Protein AF-A0A2A4QBK1-F1 (afdb_monomer_lite)

Radius of gyration: 21.52 Å; chains: 1; bounding box: 45×37×65 Å

Secondary structure (DSSP, 8-state):
----SHHHHHHHHHHHTTS-S-------B-TTSSBP-HHHHHHHHHHTT-----HHHHHHHHHHHS--EEEEEEEEEEETTTEEEEEEEEEETTT-PEEEEEEES---SSSPEEEEEEE--HHHHTS--TTTTTTHHHHHHHHHHHHT-EEEEEE--S---SS-PPPPHHHHHHHHHHHHHHHHHTT--EEEEE-SS-S---TTSGGGT-EEEEEE---PPP-

Structure (mmCIF, N/CA/C/O backbone):
data_AF-A0A2A4QBK1-F1
#
_entry.id   AF-A0A2A4QBK1-F1
#
loop_
_atom_site.group_PDB
_atom_site.id
_atom_site.type_symbol
_atom_site.label_atom_id
_atom_site.label_alt_id
_atom_site.label_comp_id
_atom_site.label_asym_id
_atom_site.label_entity_id
_atom_site.label_seq_id
_atom_site.pdbx_PDB_ins_code
_atom_site.Cartn_x
_atom_site.Cartn_y
_atom_site.Cartn_z
_atom_site.occupancy
_atom_site.B_iso_or_equiv
_atom_site.auth_seq_id
_atom_site.auth_comp_id
_atom_site.auth_asym_id
_atom_site.auth_atom_id
_atom_site.pdbx_PDB_model_num
ATOM 1 N N . MET A 1 1 ? 10.375 4.643 -4.808 1.00 50.84 1 MET A N 1
ATOM 2 C CA . MET A 1 1 ? 10.565 5.086 -6.205 1.00 50.84 1 MET A CA 1
ATOM 3 C C . MET A 1 1 ? 10.473 6.602 -6.204 1.00 50.84 1 MET A C 1
ATOM 5 O O . MET A 1 1 ? 9.421 7.120 -5.859 1.00 50.84 1 MET A O 1
ATOM 9 N N . VAL A 1 2 ? 11.598 7.291 -6.401 1.00 54.44 2 VAL A N 1
ATOM 10 C CA . VAL A 1 2 ? 11.734 8.730 -6.083 1.00 54.44 2 VAL A CA 1
ATOM 11 C C . VAL A 1 2 ? 11.544 9.612 -7.331 1.00 54.44 2 VAL A C 1
ATOM 13 O O . VAL A 1 2 ? 11.155 10.768 -7.197 1.00 54.44 2 VAL A O 1
ATOM 16 N N . ARG A 1 3 ? 11.715 9.058 -8.546 1.00 69.75 3 ARG A N 1
ATOM 17 C CA . ARG A 1 3 ? 11.514 9.740 -9.837 1.00 69.75 3 ARG A CA 1
ATOM 18 C C . ARG A 1 3 ? 11.215 8.729 -10.955 1.00 69.75 3 ARG A C 1
ATOM 20 O O . ARG A 1 3 ? 11.668 7.590 -10.881 1.00 69.75 3 ARG A O 1
ATOM 27 N N . ALA A 1 4 ? 10.424 9.135 -11.950 1.00 73.81 4 ALA A N 1
ATOM 28 C CA . ALA A 1 4 ? 10.113 8.342 -13.140 1.00 73.81 4 ALA A CA 1
ATOM 29 C C . ALA A 1 4 ? 10.878 8.907 -14.348 1.00 73.81 4 ALA A C 1
ATOM 31 O O . ALA A 1 4 ? 10.541 9.982 -14.842 1.00 73.81 4 ALA A O 1
ATOM 32 N N . GLY A 1 5 ? 11.916 8.201 -14.794 1.00 86.38 5 GLY A N 1
ATOM 33 C CA . GLY A 1 5 ? 12.780 8.610 -15.900 1.00 86.38 5 GLY A CA 1
ATOM 34 C C . GLY A 1 5 ? 13.569 7.434 -16.480 1.00 86.38 5 GLY A C 1
ATOM 35 O O . GLY A 1 5 ? 13.608 6.348 -15.899 1.00 86.38 5 GLY A O 1
ATOM 36 N N . HIS A 1 6 ? 14.179 7.641 -17.652 1.00 91.12 6 HIS A N 1
ATOM 37 C CA . HIS A 1 6 ? 14.962 6.606 -18.343 1.00 91.12 6 HIS A CA 1
ATOM 38 C C . HIS A 1 6 ? 16.188 6.162 -17.532 1.00 91.12 6 HIS A C 1
ATOM 40 O O . HIS A 1 6 ? 16.541 4.984 -17.544 1.00 91.12 6 HIS A O 1
ATOM 46 N N . THR A 1 7 ? 16.795 7.083 -16.779 1.00 91.12 7 THR A N 1
ATOM 47 C CA . THR A 1 7 ? 17.931 6.796 -15.896 1.00 91.12 7 THR A CA 1
ATOM 48 C C . THR A 1 7 ? 17.545 5.819 -14.785 1.00 91.12 7 THR A C 1
ATOM 50 O O . THR A 1 7 ? 18.222 4.811 -14.593 1.00 91.12 7 THR A O 1
ATOM 53 N N . GLU A 1 8 ? 16.438 6.067 -14.078 1.00 90.31 8 GLU A N 1
ATOM 54 C CA . GLU A 1 8 ? 15.942 5.163 -13.036 1.00 90.31 8 GLU A CA 1
ATOM 55 C C . GLU A 1 8 ? 15.500 3.821 -13.628 1.00 90.31 8 GLU A C 1
ATOM 57 O O . GLU A 1 8 ? 15.817 2.769 -13.072 1.00 90.31 8 GLU A O 1
ATOM 62 N N . ALA A 1 9 ? 14.835 3.847 -14.789 1.00 92.56 9 ALA A N 1
ATOM 63 C CA . ALA A 1 9 ? 14.369 2.642 -15.465 1.00 92.56 9 ALA A CA 1
ATOM 64 C C . ALA A 1 9 ? 15.520 1.691 -15.837 1.00 92.56 9 ALA A C 1
ATOM 66 O O . ALA A 1 9 ? 15.394 0.480 -15.661 1.00 92.56 9 ALA A O 1
ATOM 67 N N . ALA A 1 10 ? 16.658 2.219 -16.299 1.00 94.69 10 ALA A N 1
ATOM 68 C CA . ALA A 1 10 ? 17.824 1.409 -16.651 1.00 94.69 10 ALA A CA 1
ATOM 69 C C . ALA A 1 10 ? 18.396 0.649 -15.443 1.00 94.69 10 ALA A C 1
ATOM 71 O O . ALA A 1 10 ? 18.663 -0.552 -15.518 1.00 94.69 10 ALA A O 1
ATOM 72 N N . VAL A 1 11 ? 18.536 1.341 -14.309 1.00 93.75 11 VAL A N 1
ATOM 73 C CA . VAL A 1 11 ? 19.011 0.753 -13.048 1.00 93.75 11 VAL A CA 1
ATOM 74 C C . VAL A 1 11 ? 18.010 -0.278 -12.519 1.00 93.75 11 VAL A C 1
ATOM 76 O O . VAL A 1 11 ? 18.398 -1.367 -12.088 1.00 93.75 11 VAL A O 1
ATOM 79 N N . ASP A 1 12 ? 16.718 0.041 -12.592 1.00 91.12 12 ASP A N 1
ATOM 80 C CA . ASP A 1 12 ? 15.635 -0.823 -12.133 1.00 91.12 12 ASP A CA 1
ATOM 81 C C . ASP A 1 12 ? 15.556 -2.139 -12.901 1.00 91.12 12 ASP A C 1
ATOM 83 O O . ASP A 1 12 ? 15.419 -3.191 -12.278 1.00 91.12 12 ASP A O 1
ATOM 87 N N . ILE A 1 13 ? 15.649 -2.093 -14.232 1.00 93.56 13 ILE A N 1
ATOM 88 C CA . ILE A 1 13 ? 15.608 -3.292 -15.077 1.00 93.56 13 ILE A CA 1
ATOM 89 C C . ILE A 1 13 ? 16.794 -4.205 -14.758 1.00 93.56 13 ILE A C 1
ATOM 91 O O . ILE A 1 13 ? 16.596 -5.406 -14.580 1.00 93.56 13 ILE A O 1
ATOM 95 N N . SER A 1 14 ? 18.005 -3.651 -14.617 1.00 94.25 14 SER A N 1
ATOM 96 C CA . SER A 1 14 ? 19.188 -4.450 -14.270 1.00 94.25 14 SER A CA 1
ATOM 97 C C . SER A 1 14 ? 19.038 -5.129 -12.904 1.00 94.25 14 SER A C 1
ATOM 99 O O . SER A 1 14 ? 19.272 -6.331 -12.764 1.00 94.25 14 SER A O 1
ATOM 101 N N . ARG A 1 15 ? 18.534 -4.389 -11.905 1.00 91.19 15 ARG A N 1
ATOM 102 C CA . ARG A 1 15 ? 18.216 -4.940 -10.580 1.00 91.19 15 ARG A CA 1
ATOM 103 C C . ARG A 1 15 ? 17.179 -6.064 -10.667 1.00 91.19 15 ARG A C 1
ATOM 105 O O . ARG A 1 15 ? 17.352 -7.095 -10.026 1.00 91.19 15 ARG A O 1
ATOM 112 N N . LEU A 1 16 ? 16.105 -5.881 -11.440 1.00 90.50 16 LEU A N 1
ATOM 113 C CA . LEU A 1 16 ? 15.058 -6.897 -11.621 1.00 90.50 16 LEU A CA 1
ATOM 114 C C . LEU A 1 16 ? 15.573 -8.159 -12.328 1.00 90.50 16 LEU A C 1
ATOM 116 O O . LEU A 1 16 ? 15.053 -9.242 -12.081 1.00 90.50 16 LEU A O 1
ATOM 120 N N . ALA A 1 17 ? 16.606 -8.033 -13.161 1.00 91.94 17 ALA A N 1
ATOM 121 C CA . ALA A 1 17 ? 17.300 -9.162 -13.774 1.00 91.94 17 ALA A CA 1
ATOM 122 C C . ALA A 1 17 ? 18.275 -9.883 -12.817 1.00 91.94 17 ALA A C 1
ATOM 124 O O . ALA A 1 17 ? 18.912 -10.853 -13.221 1.00 91.94 17 ALA A O 1
ATOM 125 N N . GLY A 1 18 ? 18.411 -9.425 -11.565 1.00 90.69 18 GLY A N 1
ATOM 126 C CA . GLY A 1 18 ? 19.357 -9.980 -10.592 1.00 90.69 18 GLY A CA 1
ATOM 127 C C . GLY A 1 18 ? 20.817 -9.600 -10.863 1.00 90.69 18 GLY A C 1
ATOM 128 O O . GLY A 1 18 ? 21.722 -10.274 -10.377 1.00 90.69 18 GLY A O 1
ATOM 129 N N . LEU A 1 19 ? 21.052 -8.548 -11.651 1.00 95.00 19 LEU A N 1
ATOM 130 C CA . LEU A 1 19 ? 22.382 -8.064 -12.018 1.00 95.00 19 LEU A CA 1
ATOM 131 C C . LEU A 1 19 ? 22.782 -6.842 -11.178 1.00 95.00 19 LEU A C 1
ATOM 133 O O . LEU A 1 19 ? 21.996 -6.305 -10.392 1.00 95.00 19 LEU A O 1
ATOM 137 N N . ASN A 1 20 ? 24.020 -6.373 -11.367 1.00 93.81 20 ASN A N 1
ATOM 138 C CA . ASN A 1 20 ? 24.481 -5.121 -10.769 1.00 93.81 20 ASN A CA 1
ATOM 139 C C . ASN A 1 20 ? 23.559 -3.963 -11.191 1.00 93.81 20 ASN A C 1
ATOM 141 O O . ASN A 1 20 ? 23.246 -3.858 -12.379 1.00 93.81 20 ASN A O 1
ATOM 145 N N . PRO A 1 21 ? 23.136 -3.079 -10.268 1.00 94.56 21 PRO A N 1
ATOM 146 C CA . PRO A 1 21 ? 22.174 -2.010 -10.536 1.00 94.56 21 PRO A CA 1
ATOM 147 C C . PRO A 1 21 ? 22.837 -0.876 -11.336 1.00 94.56 21 PRO A C 1
ATOM 149 O O . PRO A 1 21 ? 23.131 0.204 -10.831 1.00 94.56 21 PRO A O 1
ATOM 152 N N . SER A 1 22 ? 23.143 -1.149 -12.598 1.00 95.25 22 SER A N 1
ATOM 153 C CA . SER A 1 22 ? 23.854 -0.278 -13.528 1.00 95.25 22 SER A CA 1
ATOM 154 C C . SER A 1 22 ? 23.352 -0.567 -14.938 1.00 95.25 22 SER A C 1
ATOM 156 O O . SER A 1 22 ? 23.100 -1.720 -15.278 1.00 95.25 22 SER A O 1
ATOM 158 N N . GLY A 1 23 ? 23.202 0.470 -15.757 1.00 94.19 23 GLY A N 1
ATOM 159 C CA . GLY A 1 23 ? 22.715 0.339 -17.127 1.00 94.19 23 GLY A CA 1
ATOM 160 C C . GLY A 1 23 ? 23.321 1.399 -18.036 1.00 94.19 23 GLY A C 1
ATOM 161 O O . GLY A 1 23 ? 23.691 2.478 -17.577 1.00 94.19 23 GLY A O 1
ATOM 162 N N . VAL A 1 24 ? 23.418 1.075 -19.324 1.00 96.19 24 VAL A N 1
ATOM 163 C CA . VAL A 1 24 ? 23.803 2.013 -20.384 1.00 96.19 24 VAL A CA 1
ATOM 164 C C . VAL A 1 24 ? 22.556 2.315 -21.196 1.00 96.19 24 VAL A C 1
ATOM 166 O O . VAL A 1 24 ? 21.849 1.399 -21.612 1.00 96.19 24 VAL A O 1
ATOM 169 N N . ILE A 1 25 ? 22.286 3.598 -21.404 1.00 96.25 25 ILE A N 1
ATOM 170 C CA . ILE A 1 25 ? 21.165 4.066 -22.214 1.00 96.25 25 ILE A CA 1
ATOM 171 C C . ILE A 1 25 ? 21.681 4.966 -23.325 1.00 96.25 25 ILE A C 1
ATOM 173 O O . ILE A 1 25 ? 22.647 5.705 -23.142 1.00 96.25 25 ILE A O 1
ATOM 177 N N . CYS A 1 26 ? 21.022 4.889 -24.473 1.00 95.44 26 CYS A N 1
ATOM 178 C CA . CYS A 1 26 ? 21.223 5.774 -25.606 1.00 95.44 26 CYS A CA 1
ATOM 179 C C . CYS A 1 26 ? 19.853 6.024 -26.236 1.00 95.44 26 CYS A C 1
ATOM 181 O O . CYS A 1 26 ? 19.038 5.102 -26.326 1.00 95.44 26 CYS A O 1
ATOM 183 N N . GLU A 1 27 ? 19.584 7.264 -26.625 1.00 95.25 27 GLU A N 1
ATOM 184 C CA . GLU A 1 27 ? 18.345 7.608 -27.311 1.00 95.25 27 GLU A CA 1
ATOM 185 C C . GLU A 1 27 ? 18.427 7.183 -28.780 1.00 95.25 27 GLU A C 1
ATOM 187 O O . GLU A 1 27 ? 19.473 7.297 -29.417 1.00 95.25 27 GLU A O 1
ATOM 192 N N . ILE A 1 28 ? 17.321 6.668 -29.316 1.00 95.25 28 ILE A N 1
ATOM 193 C CA . ILE A 1 28 ? 17.245 6.216 -30.707 1.00 95.25 28 ILE A CA 1
ATOM 194 C C . ILE A 1 28 ? 16.766 7.385 -31.570 1.00 95.25 28 ILE A C 1
ATOM 196 O O . ILE A 1 28 ? 15.718 7.980 -31.302 1.00 95.25 28 ILE A O 1
ATOM 200 N N . MET A 1 29 ? 17.538 7.700 -32.606 1.00 96.50 29 MET A N 1
ATOM 201 C CA . MET A 1 29 ? 17.198 8.694 -33.622 1.00 96.50 29 MET A CA 1
ATOM 202 C C . MET A 1 29 ? 16.849 7.993 -34.935 1.00 96.50 29 MET A C 1
ATOM 204 O O . MET A 1 29 ? 17.362 6.911 -35.219 1.00 96.50 29 MET A O 1
ATOM 208 N N . ASN A 1 30 ? 15.989 8.625 -35.724 1.00 94.56 30 ASN A N 1
ATOM 209 C CA . ASN A 1 30 ? 15.739 8.260 -37.110 1.00 94.56 30 ASN A CA 1
ATOM 210 C C . ASN A 1 30 ? 16.947 8.644 -37.982 1.00 94.56 30 ASN A C 1
ATOM 212 O O . ASN A 1 30 ? 17.745 9.511 -37.615 1.00 94.56 30 ASN A O 1
ATOM 216 N N . ASP A 1 31 ? 17.054 8.043 -39.168 1.00 92.06 31 ASP A N 1
ATOM 217 C CA . ASP A 1 31 ? 18.155 8.302 -40.112 1.00 92.06 31 ASP A CA 1
ATOM 218 C C . ASP A 1 31 ? 18.199 9.761 -40.605 1.00 92.06 31 ASP A C 1
ATOM 220 O O . ASP A 1 31 ? 19.248 10.258 -41.012 1.00 92.06 31 ASP A O 1
ATOM 224 N N . ASP A 1 32 ? 17.068 10.469 -40.538 1.00 93.19 32 ASP A N 1
ATOM 225 C CA . ASP A 1 32 ? 16.953 11.896 -40.858 1.00 93.19 32 ASP A CA 1
ATOM 226 C C . ASP A 1 32 ? 17.412 12.825 -39.714 1.00 93.19 32 ASP A C 1
ATOM 228 O O . ASP A 1 32 ? 17.338 14.050 -39.834 1.00 93.19 32 ASP A O 1
ATOM 232 N N . GLY A 1 33 ? 17.892 12.255 -38.604 1.00 92.75 33 GLY A N 1
ATOM 233 C CA . GLY A 1 33 ? 18.345 12.975 -37.416 1.00 92.75 33 GLY A CA 1
ATOM 234 C C . GLY A 1 33 ? 17.222 13.422 -36.476 1.00 92.75 33 GLY A C 1
ATOM 235 O O . GLY A 1 33 ? 17.501 14.066 -35.464 1.00 92.75 33 GLY A O 1
ATOM 236 N N . THR A 1 34 ? 15.958 13.100 -36.768 1.00 95.12 34 THR A N 1
ATOM 237 C CA . THR A 1 34 ? 14.839 13.358 -35.850 1.00 95.12 34 THR A CA 1
ATOM 238 C C . THR A 1 34 ? 14.766 12.306 -34.739 1.00 95.12 34 THR A C 1
ATOM 240 O O . THR A 1 34 ? 15.282 11.197 -34.860 1.00 95.12 34 THR A O 1
ATOM 243 N N . MET A 1 35 ? 14.117 12.635 -33.619 1.00 95.19 35 MET A N 1
ATOM 244 C CA . MET A 1 35 ? 13.920 11.679 -32.521 1.00 95.19 35 MET A CA 1
ATOM 245 C C . MET A 1 35 ? 12.853 10.643 -32.879 1.00 95.19 35 MET A C 1
ATOM 247 O O . MET A 1 35 ? 11.711 11.022 -33.163 1.00 95.19 35 MET A O 1
ATOM 251 N N . ALA A 1 36 ? 13.192 9.357 -32.762 1.00 95.12 36 ALA A N 1
ATOM 252 C CA . ALA A 1 36 ? 12.264 8.263 -33.028 1.00 95.12 36 ALA A CA 1
ATOM 253 C C . ALA A 1 36 ? 11.061 8.300 -32.067 1.00 95.12 36 ALA A C 1
ATOM 255 O O . ALA A 1 36 ? 11.197 8.516 -30.855 1.00 95.12 36 ALA A O 1
ATOM 256 N N . ARG A 1 37 ? 9.855 8.089 -32.600 1.00 94.00 37 ARG A N 1
ATOM 257 C CA . ARG A 1 37 ? 8.604 7.997 -31.830 1.00 94.00 37 ARG A CA 1
ATOM 258 C C . ARG A 1 37 ? 8.154 6.546 -31.706 1.00 94.00 37 ARG A C 1
ATOM 260 O O . ARG A 1 37 ? 8.747 5.644 -32.279 1.00 94.00 37 ARG A O 1
ATOM 267 N N . LEU A 1 38 ? 7.096 6.302 -30.930 1.00 92.00 38 LEU A N 1
ATOM 268 C CA . LEU A 1 38 ? 6.632 4.942 -30.634 1.00 92.00 38 LEU A CA 1
ATOM 269 C C . LEU A 1 38 ? 6.432 4.056 -31.886 1.00 92.00 38 LEU A C 1
ATOM 271 O O . LEU A 1 38 ? 6.868 2.910 -31.826 1.00 92.00 38 LEU A O 1
ATOM 275 N N . PRO A 1 39 ? 5.842 4.533 -33.003 1.00 94.31 39 PRO A N 1
ATOM 276 C CA . PRO A 1 39 ? 5.743 3.725 -34.221 1.00 94.31 39 PRO A CA 1
ATOM 277 C C . PRO A 1 39 ? 7.118 3.304 -34.762 1.00 94.31 39 PRO A C 1
ATOM 279 O O . PRO A 1 39 ? 7.350 2.113 -34.961 1.00 94.31 39 PRO A O 1
ATOM 282 N N . ASP A 1 40 ? 8.050 4.254 -34.876 1.00 95.38 40 ASP A N 1
ATOM 283 C CA . ASP A 1 40 ? 9.422 4.019 -35.346 1.00 95.38 40 ASP A CA 1
ATOM 284 C C . ASP A 1 40 ? 10.151 3.016 -34.436 1.00 95.38 40 ASP A C 1
ATOM 286 O O . ASP A 1 40 ? 10.783 2.065 -34.897 1.00 95.38 40 ASP A O 1
ATOM 290 N N . LEU A 1 41 ? 10.002 3.177 -33.116 1.00 95.69 41 LEU A N 1
ATOM 291 C CA . LEU A 1 41 ? 10.600 2.296 -32.111 1.00 95.69 41 LEU A CA 1
ATOM 292 C C . LEU A 1 41 ? 10.048 0.868 -32.183 1.00 95.69 41 LEU A C 1
ATOM 294 O O . LEU A 1 41 ? 10.792 -0.082 -31.943 1.00 95.69 41 LEU A O 1
ATOM 298 N N . VAL A 1 42 ? 8.761 0.694 -32.501 1.00 95.06 42 VAL A N 1
ATOM 299 C CA . VAL A 1 42 ? 8.149 -0.633 -32.665 1.00 95.06 42 VAL A CA 1
ATOM 300 C C . VAL A 1 42 ? 8.744 -1.356 -33.874 1.00 95.06 42 VAL A C 1
ATOM 302 O O . VAL A 1 42 ? 9.050 -2.547 -33.778 1.00 95.06 42 VAL A O 1
ATOM 305 N N . ASP A 1 43 ? 8.948 -0.659 -34.989 1.00 94.62 43 ASP A N 1
ATOM 306 C CA . ASP A 1 43 ? 9.523 -1.258 -36.195 1.00 94.62 43 ASP A CA 1
ATOM 307 C C . ASP A 1 43 ? 11.032 -1.506 -36.057 1.00 94.62 43 ASP A C 1
ATOM 309 O O . ASP A 1 43 ? 11.521 -2.581 -36.430 1.00 94.62 43 ASP A O 1
ATOM 313 N N . PHE A 1 44 ? 11.758 -0.596 -35.402 1.00 95.38 44 PHE A N 1
ATOM 314 C CA . PHE A 1 44 ? 13.153 -0.801 -35.011 1.00 95.38 44 PHE A CA 1
ATOM 315 C C . PHE A 1 44 ? 13.302 -2.029 -34.099 1.00 95.38 44 PHE A C 1
ATOM 317 O O . PHE A 1 44 ? 14.130 -2.910 -34.347 1.00 95.38 44 PHE A O 1
ATOM 324 N N . ALA A 1 45 ? 12.452 -2.144 -33.072 1.00 95.44 45 ALA A N 1
ATOM 325 C CA . ALA A 1 45 ? 12.478 -3.263 -32.136 1.00 95.44 45 ALA A CA 1
ATOM 326 C C . ALA A 1 45 ? 12.227 -4.605 -32.837 1.00 95.44 45 ALA A C 1
ATOM 328 O O . ALA A 1 45 ? 12.938 -5.574 -32.568 1.00 95.44 45 ALA A O 1
ATOM 329 N N . LYS A 1 46 ? 11.282 -4.672 -33.785 1.00 95.75 46 LYS A N 1
ATOM 330 C CA . LYS A 1 46 ? 11.051 -5.883 -34.593 1.00 95.75 46 LYS A CA 1
ATOM 331 C C . LYS A 1 46 ? 12.273 -6.246 -35.433 1.00 95.75 46 LYS A C 1
ATOM 333 O O . LYS A 1 46 ? 12.705 -7.397 -35.404 1.00 95.75 46 LYS A O 1
ATOM 338 N N . THR A 1 47 ? 12.836 -5.270 -36.143 1.00 96.12 47 THR A N 1
ATOM 339 C CA . THR A 1 47 ? 13.988 -5.461 -37.039 1.00 96.12 47 THR A CA 1
ATOM 340 C C . THR A 1 47 ? 15.195 -6.019 -36.287 1.00 96.12 47 THR A C 1
ATOM 342 O O . THR A 1 47 ? 15.815 -6.989 -36.725 1.00 96.12 47 THR A O 1
ATOM 345 N N . HIS A 1 48 ? 15.479 -5.473 -35.103 1.00 96.69 48 HIS A N 1
ATOM 346 C CA . HIS A 1 48 ? 16.622 -5.868 -34.278 1.00 96.69 48 HIS A CA 1
ATOM 347 C C . HIS A 1 48 ? 16.298 -6.931 -33.216 1.00 96.69 48 HIS A C 1
ATOM 349 O O . HIS A 1 48 ? 17.163 -7.278 -32.414 1.00 96.69 48 HIS A O 1
ATOM 355 N N . LYS A 1 49 ? 15.075 -7.481 -33.216 1.00 96.50 49 LYS A N 1
ATOM 356 C CA . LYS A 1 49 ? 14.592 -8.486 -32.248 1.00 96.50 49 LYS A CA 1
ATOM 357 C C . LYS A 1 49 ? 14.725 -8.039 -30.783 1.00 96.50 49 LYS A C 1
ATOM 359 O O . LYS A 1 49 ? 15.048 -8.836 -29.902 1.00 96.50 49 LYS A O 1
ATOM 364 N N . LEU A 1 50 ? 14.464 -6.762 -30.523 1.00 96.44 50 LEU A N 1
ATOM 365 C CA . LEU A 1 50 ? 14.452 -6.167 -29.190 1.00 96.44 50 LEU A CA 1
ATOM 366 C C . LEU A 1 50 ? 13.036 -6.167 -28.608 1.00 96.44 50 LEU A C 1
ATOM 368 O O . LEU A 1 50 ? 12.038 -6.140 -29.328 1.00 96.44 50 LEU A O 1
ATOM 372 N N . LYS A 1 51 ? 12.945 -6.184 -27.277 1.00 95.00 51 LYS A N 1
ATOM 373 C CA . LYS A 1 51 ? 11.678 -5.972 -26.568 1.00 95.00 51 LYS A CA 1
ATOM 374 C C . LYS A 1 51 ? 11.452 -4.479 -26.359 1.00 95.00 51 LYS A C 1
ATOM 376 O O . LYS A 1 51 ? 12.405 -3.742 -26.120 1.00 95.00 51 LYS A O 1
ATOM 381 N N . ILE A 1 52 ? 10.189 -4.066 -26.382 1.00 94.19 52 ILE A N 1
ATOM 382 C CA . ILE A 1 52 ? 9.764 -2.709 -26.038 1.00 94.19 52 ILE A CA 1
ATOM 383 C C . ILE A 1 52 ? 8.925 -2.746 -24.759 1.00 94.19 52 ILE A C 1
ATOM 385 O O . ILE A 1 52 ? 8.194 -3.707 -24.518 1.00 94.19 52 ILE A O 1
ATOM 389 N N . GLY A 1 53 ? 9.045 -1.714 -23.933 1.00 92.62 53 GLY A N 1
ATOM 390 C CA . GLY A 1 53 ? 8.261 -1.550 -22.715 1.00 92.62 53 GLY A CA 1
ATOM 391 C C . GLY A 1 53 ? 8.194 -0.082 -22.327 1.00 92.62 53 GLY A C 1
ATOM 392 O O . GLY A 1 53 ? 9.035 0.714 -22.749 1.00 92.62 53 GLY A O 1
ATOM 393 N N . THR A 1 54 ? 7.188 0.289 -21.540 1.00 91.19 54 THR A N 1
ATOM 394 C CA . THR A 1 54 ? 7.031 1.668 -21.070 1.00 91.19 54 THR A CA 1
ATOM 395 C C . THR A 1 54 ? 7.518 1.821 -19.631 1.00 91.19 54 THR A C 1
ATOM 397 O O . THR A 1 54 ? 7.482 0.879 -18.835 1.00 91.19 54 THR A O 1
ATOM 400 N N . ILE A 1 55 ? 7.929 3.038 -19.257 1.00 89.62 55 ILE A N 1
ATOM 401 C CA . ILE A 1 55 ? 8.215 3.361 -17.852 1.00 89.62 55 ILE A CA 1
ATOM 402 C C . ILE A 1 55 ? 6.971 3.102 -16.982 1.00 89.62 55 ILE A C 1
ATOM 404 O O . ILE A 1 55 ? 7.110 2.593 -15.876 1.00 89.62 55 ILE A O 1
ATOM 408 N N . SER A 1 56 ? 5.756 3.379 -17.474 1.00 83.94 56 SER A N 1
ATOM 409 C CA . SER A 1 56 ? 4.511 3.102 -16.739 1.00 83.94 56 SER A CA 1
ATOM 410 C C . SER A 1 56 ? 4.347 1.613 -16.425 1.00 83.94 56 SER A C 1
ATOM 412 O O . SER A 1 56 ? 4.034 1.265 -15.287 1.00 83.94 56 SER A O 1
ATOM 414 N N . ASP A 1 57 ? 4.631 0.734 -17.388 1.00 87.38 57 ASP A N 1
ATOM 415 C CA . ASP A 1 57 ? 4.536 -0.717 -17.191 1.00 87.38 57 ASP A CA 1
ATOM 416 C C . ASP A 1 57 ? 5.599 -1.216 -16.220 1.00 87.38 57 ASP A C 1
ATOM 418 O O . ASP A 1 57 ? 5.308 -2.039 -15.355 1.00 87.38 57 ASP A O 1
ATOM 422 N N . LEU A 1 58 ? 6.820 -0.677 -16.296 1.00 89.00 58 LEU A N 1
ATOM 423 C CA . LEU A 1 58 ? 7.866 -0.978 -15.321 1.00 89.00 58 LEU A CA 1
ATOM 424 C C . LEU A 1 58 ? 7.457 -0.532 -13.912 1.00 89.00 58 LEU A C 1
ATOM 426 O O . LEU A 1 58 ? 7.667 -1.268 -12.949 1.00 89.00 58 LEU A O 1
ATOM 430 N N . ILE A 1 59 ? 6.841 0.645 -13.775 1.00 81.94 59 ILE A N 1
ATOM 431 C CA . ILE A 1 59 ? 6.313 1.129 -12.497 1.00 81.94 59 ILE A CA 1
ATOM 432 C C . ILE A 1 59 ? 5.222 0.185 -11.981 1.00 81.94 59 ILE A C 1
ATOM 434 O O . ILE A 1 59 ? 5.263 -0.191 -10.810 1.00 81.94 59 ILE A O 1
ATOM 438 N N . ALA A 1 60 ? 4.272 -0.217 -12.828 1.00 80.31 60 ALA A N 1
ATOM 439 C CA . ALA A 1 60 ? 3.203 -1.146 -12.466 1.00 80.31 60 ALA A CA 1
ATOM 440 C C . ALA A 1 60 ? 3.751 -2.527 -12.064 1.00 80.31 60 ALA A C 1
ATOM 442 O O . ALA A 1 60 ? 3.386 -3.054 -11.014 1.00 80.31 60 ALA A O 1
ATOM 443 N N . TYR A 1 61 ? 4.702 -3.065 -12.832 1.00 84.94 61 TYR A N 1
ATOM 444 C CA . TYR A 1 61 ? 5.388 -4.319 -12.530 1.00 84.94 61 TYR A CA 1
ATOM 445 C C . TYR A 1 61 ? 6.100 -4.235 -11.179 1.00 84.94 61 TYR A C 1
ATOM 447 O O . TYR A 1 61 ? 5.862 -5.035 -10.277 1.00 84.94 61 TYR A O 1
ATOM 455 N N . ARG A 1 62 ? 6.931 -3.209 -10.980 1.00 84.38 62 ARG A N 1
ATOM 456 C CA . ARG A 1 62 ? 7.626 -3.004 -9.706 1.00 84.38 62 ARG A CA 1
ATOM 457 C C . ARG A 1 62 ? 6.655 -2.859 -8.544 1.00 84.38 62 ARG A C 1
ATOM 459 O O . ARG A 1 62 ? 6.908 -3.410 -7.486 1.00 84.38 62 ARG A O 1
ATOM 466 N N . ARG A 1 63 ? 5.530 -2.169 -8.720 1.00 74.50 63 ARG A N 1
ATOM 467 C CA . ARG A 1 63 ? 4.490 -2.062 -7.687 1.00 74.50 63 ARG A CA 1
ATOM 468 C C . ARG A 1 63 ? 3.945 -3.429 -7.272 1.00 74.50 63 ARG A C 1
ATOM 470 O O . ARG A 1 63 ? 3.802 -3.678 -6.076 1.00 74.50 63 ARG A O 1
ATOM 477 N N . GLN A 1 64 ? 3.691 -4.304 -8.239 1.00 72.31 64 GLN A N 1
ATOM 478 C CA . GLN A 1 64 ? 3.143 -5.637 -8.004 1.00 72.31 64 GLN A CA 1
ATOM 479 C C . GLN A 1 64 ? 4.158 -6.616 -7.384 1.00 72.31 64 GLN A C 1
ATOM 481 O O . GLN A 1 64 ? 3.767 -7.464 -6.571 1.00 72.31 64 GLN A O 1
ATOM 486 N N . TYR A 1 65 ? 5.437 -6.511 -7.767 1.00 77.75 65 TYR A N 1
ATOM 487 C CA . TYR A 1 65 ? 6.463 -7.520 -7.469 1.00 77.75 65 TYR A CA 1
ATOM 488 C C . TYR A 1 65 ? 7.571 -7.071 -6.504 1.00 77.75 65 TYR A C 1
ATOM 490 O O . TYR A 1 65 ? 8.161 -7.929 -5.848 1.00 77.75 65 TYR A O 1
ATOM 498 N N . ASP A 1 66 ? 7.868 -5.773 -6.368 1.00 80.50 66 ASP A N 1
ATOM 499 C CA . ASP A 1 66 ? 8.796 -5.316 -5.325 1.00 80.50 66 ASP A CA 1
ATOM 500 C C . ASP A 1 66 ? 8.136 -5.504 -3.961 1.00 80.50 66 ASP A C 1
ATOM 502 O O . ASP A 1 66 ? 7.003 -5.088 -3.749 1.00 80.50 66 ASP A O 1
ATOM 506 N N . LYS A 1 67 ? 8.860 -6.062 -2.994 1.00 80.31 67 LYS A N 1
ATOM 507 C CA . LYS A 1 67 ? 8.414 -6.079 -1.601 1.00 80.31 67 LYS A CA 1
ATOM 508 C C . LYS A 1 67 ? 8.636 -4.686 -1.001 1.00 80.31 67 LYS A C 1
ATOM 510 O O . LYS A 1 67 ? 9.776 -4.242 -0.918 1.00 80.31 67 LYS A O 1
ATOM 515 N N . LEU A 1 68 ? 7.575 -3.980 -0.612 1.00 83.62 68 LEU A N 1
ATOM 516 C CA . LEU A 1 68 ? 7.664 -2.657 0.029 1.00 83.62 68 LEU A CA 1
ATOM 517 C C . LEU A 1 68 ? 7.648 -2.757 1.553 1.00 83.62 68 LEU A C 1
ATOM 519 O O . LEU A 1 68 ? 8.263 -1.929 2.222 1.00 83.62 68 LEU A O 1
ATOM 523 N N . VAL A 1 69 ? 6.975 -3.775 2.092 1.00 89.38 69 VAL A N 1
ATOM 524 C CA . VAL A 1 69 ? 6.803 -3.991 3.533 1.00 89.38 69 VAL A CA 1
ATOM 525 C C . VAL A 1 69 ? 7.141 -5.415 3.952 1.00 89.38 69 VAL A C 1
ATOM 527 O O . VAL A 1 69 ? 7.039 -6.356 3.165 1.00 89.38 69 VAL A O 1
ATOM 530 N N . THR A 1 70 ? 7.522 -5.589 5.214 1.00 90.62 70 THR A N 1
ATOM 531 C CA . THR A 1 70 ? 7.646 -6.900 5.865 1.00 90.62 70 THR A CA 1
ATOM 532 C C . THR A 1 70 ? 6.888 -6.893 7.187 1.00 90.62 70 THR A C 1
ATOM 534 O O . THR A 1 70 ? 6.992 -5.931 7.940 1.00 90.62 70 THR A O 1
ATOM 537 N N . GLN A 1 71 ? 6.139 -7.961 7.469 1.00 92.50 71 GLN A N 1
ATOM 538 C CA . GLN A 1 71 ? 5.459 -8.131 8.751 1.00 92.50 71 GLN A CA 1
ATOM 539 C C . GLN A 1 71 ? 6.493 -8.375 9.863 1.00 92.50 71 GLN A C 1
ATOM 541 O O . GLN A 1 71 ? 7.323 -9.275 9.741 1.00 92.50 71 GLN A O 1
ATOM 546 N N . THR A 1 72 ? 6.461 -7.568 10.923 1.00 90.88 72 THR A N 1
ATOM 547 C CA . THR A 1 72 ? 7.469 -7.554 12.003 1.00 90.88 72 THR A CA 1
ATOM 548 C C . THR A 1 72 ? 6.988 -8.154 13.316 1.00 90.88 72 THR A C 1
ATOM 550 O O . THR A 1 72 ? 7.804 -8.531 14.153 1.00 90.88 72 THR A O 1
ATOM 553 N N . GLY A 1 73 ? 5.678 -8.292 13.503 1.00 90.75 73 GLY A N 1
ATOM 554 C CA . GLY A 1 73 ? 5.107 -8.885 14.706 1.00 90.75 73 GLY A CA 1
ATOM 555 C C . GLY A 1 73 ? 3.604 -9.078 14.590 1.00 90.75 73 GLY A C 1
ATOM 556 O O . GLY A 1 73 ? 2.954 -8.478 13.732 1.00 90.75 73 GLY A O 1
ATOM 557 N N . ALA A 1 74 ? 3.056 -9.926 15.457 1.00 95.12 74 ALA A N 1
ATOM 558 C CA . ALA A 1 74 ? 1.623 -10.139 15.575 1.00 95.12 74 ALA A CA 1
ATOM 559 C C . ALA A 1 74 ? 1.239 -10.460 17.022 1.00 95.12 74 ALA A C 1
ATOM 561 O O . ALA A 1 74 ? 1.973 -11.158 17.722 1.00 95.12 74 ALA A O 1
ATOM 562 N N . ARG A 1 75 ? 0.091 -9.952 17.471 1.00 97.06 75 ARG A N 1
ATOM 563 C CA . ARG A 1 75 ? -0.515 -10.296 18.764 1.00 97.06 75 ARG A CA 1
ATOM 564 C C . ARG A 1 75 ? -2.011 -10.007 18.751 1.00 97.06 75 ARG A C 1
ATOM 566 O O . ARG A 1 75 ? -2.465 -9.159 17.993 1.00 97.06 75 ARG A O 1
ATOM 573 N N . LYS A 1 76 ? -2.756 -10.632 19.657 1.00 97.50 76 LYS A N 1
ATOM 574 C CA . LYS A 1 76 ? -4.150 -10.258 19.915 1.00 97.50 76 LYS A CA 1
ATOM 575 C C . LYS A 1 76 ? -4.232 -9.072 20.865 1.00 97.50 76 LYS A C 1
ATOM 577 O O . LYS A 1 76 ? -3.412 -8.950 21.779 1.00 97.50 76 LYS A O 1
ATOM 582 N N . ILE A 1 77 ? -5.219 -8.211 20.654 1.00 97.56 77 ILE A N 1
ATOM 583 C CA . ILE A 1 77 ? -5.585 -7.141 21.582 1.00 97.56 77 ILE A CA 1
ATOM 584 C C . ILE A 1 77 ? -7.099 -7.108 21.772 1.00 97.56 77 ILE A C 1
ATOM 586 O O . ILE A 1 77 ? -7.850 -7.469 20.870 1.00 97.56 77 ILE A O 1
ATOM 590 N N . THR A 1 78 ? -7.539 -6.614 22.925 1.00 97.69 78 THR A N 1
ATOM 591 C CA . THR A 1 78 ? -8.938 -6.256 23.163 1.00 97.69 78 THR A CA 1
ATOM 592 C C . THR A 1 78 ? -9.006 -4.745 23.301 1.00 97.69 78 THR A C 1
ATOM 594 O O . THR A 1 78 ? -8.359 -4.162 24.169 1.00 97.69 78 THR A O 1
ATOM 597 N N . SER A 1 79 ? -9.745 -4.111 22.403 1.00 96.75 79 SER A N 1
ATOM 598 C CA . SER A 1 79 ? -9.978 -2.675 22.377 1.00 96.75 79 SER A CA 1
ATOM 599 C C . SER A 1 79 ? -11.370 -2.382 22.925 1.00 96.75 79 SER A C 1
ATOM 601 O O . SER A 1 79 ? -12.312 -3.137 22.684 1.00 96.75 79 SER A O 1
ATOM 603 N N . VAL A 1 80 ? -11.516 -1.249 23.614 1.00 96.56 80 VAL A N 1
ATOM 604 C CA . VAL A 1 80 ? -12.841 -0.720 23.978 1.00 96.56 80 VAL A CA 1
ATOM 605 C C . VAL A 1 80 ? -13.675 -0.382 22.736 1.00 96.56 80 VAL A C 1
ATOM 607 O O . VAL A 1 80 ? -14.898 -0.408 22.801 1.00 96.56 80 VAL A O 1
ATOM 610 N N . HIS A 1 81 ? -13.007 -0.145 21.602 1.00 95.75 81 HIS A N 1
ATOM 611 C CA . HIS A 1 81 ? -13.622 0.023 20.290 1.00 95.75 81 HIS A CA 1
ATOM 612 C C . HIS A 1 81 ? -13.527 -1.264 19.468 1.00 95.75 81 HIS A C 1
ATOM 614 O O . HIS A 1 81 ? -12.427 -1.764 19.206 1.00 95.75 81 HIS A O 1
ATOM 620 N N . GLY A 1 82 ? -14.672 -1.794 19.051 1.00 93.94 82 GLY A N 1
ATOM 621 C CA . GLY A 1 82 ? -14.786 -2.976 18.188 1.00 93.94 82 GLY A CA 1
ATOM 622 C C . GLY A 1 82 ? -14.422 -4.349 18.787 1.00 93.94 82 GLY A C 1
ATOM 623 O O . GLY A 1 82 ? -14.658 -5.361 18.130 1.00 93.94 82 GLY A O 1
ATOM 624 N N . GLY A 1 83 ? -13.928 -4.426 20.030 1.00 96.12 83 GLY A N 1
ATOM 625 C CA . GLY A 1 83 ? -13.696 -5.694 20.735 1.00 96.12 83 GLY A CA 1
ATOM 626 C C . GLY A 1 83 ? -12.327 -6.328 20.465 1.00 96.12 83 GLY A C 1
ATOM 627 O O . GLY A 1 83 ? -11.297 -5.673 20.629 1.00 96.12 83 GLY A O 1
ATOM 628 N N . GLU A 1 84 ? -12.295 -7.624 20.142 1.00 97.56 84 GLU A N 1
ATOM 629 C CA . GLU A 1 84 ? -11.050 -8.360 19.878 1.00 97.56 84 GLU A CA 1
ATOM 630 C C . GLU A 1 84 ? -10.507 -8.105 18.467 1.00 97.56 84 GLU A C 1
ATOM 632 O O . GLU A 1 84 ? -11.244 -8.166 17.483 1.00 97.56 84 GLU A O 1
ATOM 637 N N . TRP A 1 85 ? -9.194 -7.897 18.377 1.00 98.38 85 TRP A N 1
ATOM 638 C CA . TRP A 1 85 ? -8.477 -7.650 17.130 1.00 98.38 85 TRP A CA 1
ATOM 639 C C . TRP A 1 85 ? -7.197 -8.476 17.047 1.00 98.38 85 TRP A C 1
ATOM 641 O O . TRP A 1 85 ? -6.445 -8.588 18.022 1.00 98.38 85 TRP A O 1
ATOM 651 N N . ASP A 1 86 ? -6.893 -8.957 15.846 1.00 97.88 86 ASP A N 1
ATOM 652 C CA . ASP A 1 86 ? -5.564 -9.443 15.494 1.00 97.88 86 ASP A CA 1
ATOM 653 C C . ASP A 1 86 ? -4.715 -8.251 15.033 1.00 97.88 86 ASP A C 1
ATOM 655 O O . ASP A 1 86 ? -4.939 -7.678 13.966 1.00 97.88 86 ASP A O 1
ATOM 659 N N . LEU A 1 87 ? -3.746 -7.850 15.855 1.00 97.69 87 LEU A N 1
ATOM 660 C CA . LEU A 1 87 ? -2.819 -6.758 15.570 1.00 97.69 87 LEU A CA 1
ATOM 661 C C . LEU A 1 87 ? -1.556 -7.292 14.903 1.00 97.69 87 LEU A C 1
ATOM 663 O O . LEU A 1 87 ? -0.949 -8.250 15.377 1.00 97.69 87 LEU A O 1
ATOM 667 N N . GLN A 1 88 ? -1.118 -6.614 13.848 1.00 97.25 88 GLN A N 1
ATOM 668 C CA . GLN A 1 88 ? 0.080 -6.919 13.077 1.00 97.25 88 GLN A CA 1
ATOM 669 C C . GLN A 1 88 ? 0.904 -5.645 12.838 1.00 97.25 88 GLN A C 1
ATOM 671 O O . GLN A 1 88 ? 0.355 -4.582 12.539 1.00 97.25 88 GLN A O 1
ATOM 676 N N . GLY A 1 89 ? 2.227 -5.752 12.960 1.00 95.69 89 GLY A N 1
ATOM 677 C CA . GLY A 1 89 ? 3.177 -4.698 12.588 1.00 95.69 89 GLY A CA 1
ATOM 678 C C . GLY A 1 89 ? 3.727 -4.925 11.181 1.00 95.69 89 GLY A C 1
ATOM 679 O O . GLY A 1 89 ? 4.039 -6.063 10.830 1.00 95.69 89 GLY A O 1
ATOM 680 N N . TYR A 1 90 ? 3.847 -3.864 10.380 1.00 94.25 90 TYR A N 1
ATOM 681 C CA . TYR A 1 90 ? 4.418 -3.899 9.027 1.00 94.25 90 TYR A CA 1
ATOM 682 C C . TYR A 1 90 ? 5.471 -2.804 8.853 1.00 94.25 90 TYR A C 1
ATOM 684 O O . TYR A 1 90 ? 5.131 -1.626 8.881 1.00 94.25 90 TYR A O 1
ATOM 692 N N . THR A 1 91 ? 6.726 -3.169 8.601 1.00 91.25 91 THR A N 1
ATOM 693 C CA . THR A 1 91 ? 7.827 -2.209 8.416 1.00 91.25 91 THR A CA 1
ATOM 694 C C . THR A 1 91 ? 8.146 -1.981 6.944 1.00 91.25 91 THR A C 1
ATOM 696 O O . THR A 1 91 ? 8.378 -2.938 6.201 1.00 91.25 91 THR A O 1
ATOM 699 N N . GLU A 1 92 ? 8.188 -0.711 6.528 1.00 88.62 92 GLU A N 1
ATOM 700 C CA . GLU A 1 92 ? 8.645 -0.279 5.205 1.00 88.62 92 GLU A CA 1
ATOM 701 C C . GLU A 1 92 ? 10.139 -0.572 5.015 1.00 88.62 92 GLU A C 1
ATOM 703 O O . GLU A 1 92 ? 10.979 -0.117 5.793 1.00 88.62 92 GLU A O 1
ATOM 708 N N . LEU A 1 93 ? 10.502 -1.247 3.921 1.00 84.56 93 LEU A N 1
ATOM 709 C CA . LEU A 1 93 ? 11.903 -1.577 3.629 1.00 84.56 93 LEU A CA 1
ATOM 710 C C . LEU A 1 93 ? 12.752 -0.354 3.254 1.00 84.56 93 LEU A C 1
ATOM 712 O O . LEU A 1 93 ? 13.957 -0.353 3.478 1.00 84.56 93 LEU A O 1
ATOM 716 N N . ALA A 1 94 ? 12.144 0.676 2.662 1.00 76.94 94 ALA A N 1
ATOM 717 C CA . ALA A 1 94 ? 12.871 1.851 2.181 1.00 76.94 94 ALA A CA 1
ATOM 718 C C . ALA A 1 94 ? 13.075 2.929 3.258 1.00 76.94 94 ALA A C 1
ATOM 720 O O . ALA A 1 94 ? 14.044 3.679 3.181 1.00 76.94 94 ALA A O 1
ATOM 721 N N . GLY A 1 95 ? 12.150 3.036 4.218 1.00 73.75 95 GLY A N 1
ATOM 722 C CA . GLY A 1 95 ? 12.122 4.126 5.201 1.00 73.75 95 GLY A CA 1
ATOM 723 C C . GLY A 1 95 ? 12.154 3.681 6.661 1.00 73.75 95 GLY A C 1
ATOM 724 O O . GLY A 1 95 ? 12.269 4.531 7.536 1.00 73.75 95 GLY A O 1
ATOM 725 N N . GLY A 1 96 ? 12.018 2.381 6.946 1.00 82.00 96 GLY A N 1
ATOM 726 C CA . GLY A 1 96 ? 11.990 1.848 8.312 1.00 82.00 96 GLY A CA 1
ATOM 727 C C . GLY A 1 96 ? 10.746 2.225 9.125 1.00 82.00 96 GLY A C 1
ATOM 728 O O . GLY A 1 96 ? 10.627 1.801 10.272 1.00 82.00 96 GLY A O 1
ATOM 729 N N . ALA A 1 97 ? 9.813 2.996 8.557 1.00 85.81 97 ALA A N 1
ATOM 730 C CA . ALA A 1 97 ? 8.546 3.313 9.198 1.00 85.81 97 ALA A CA 1
ATOM 731 C C . ALA A 1 97 ? 7.749 2.025 9.417 1.00 85.81 97 ALA A C 1
ATOM 733 O O . ALA A 1 97 ? 7.560 1.234 8.495 1.00 85.81 97 ALA A O 1
ATOM 734 N N . GLU A 1 98 ? 7.285 1.817 10.643 1.00 89.31 98 GLU A N 1
ATOM 735 C CA . GLU A 1 98 ? 6.450 0.673 10.985 1.00 89.31 98 GLU A CA 1
ATOM 736 C C . GLU A 1 98 ? 4.991 1.121 11.073 1.00 89.31 98 GLU A C 1
ATOM 738 O O . GLU A 1 98 ? 4.655 2.060 11.793 1.00 89.31 98 GLU A O 1
ATOM 743 N N . HIS A 1 99 ? 4.103 0.440 10.369 1.00 93.50 99 HIS A N 1
ATOM 744 C CA . HIS A 1 99 ? 2.664 0.661 10.371 1.00 93.50 99 HIS A CA 1
ATOM 745 C C . HIS A 1 99 ? 1.960 -0.395 11.211 1.00 93.50 99 HIS A C 1
ATOM 747 O O . HIS A 1 99 ? 2.452 -1.513 11.370 1.00 93.50 99 HIS A O 1
ATOM 753 N N . VAL A 1 100 ? 0.795 -0.030 11.737 1.00 95.69 100 VAL A N 1
ATOM 754 C CA . VAL A 1 100 ? -0.028 -0.929 12.545 1.00 95.69 100 VAL A CA 1
ATOM 755 C C . VAL A 1 100 ? -1.243 -1.323 11.733 1.00 95.69 100 VAL A C 1
ATOM 757 O O . VAL A 1 100 ? -1.894 -0.478 11.125 1.00 95.69 100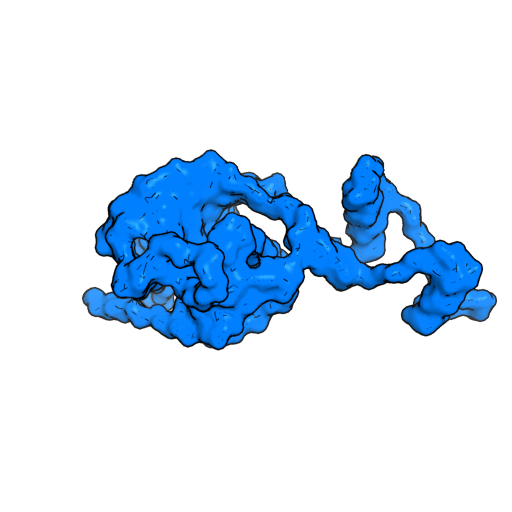 VAL A O 1
ATOM 760 N N . VAL A 1 101 ? -1.549 -2.610 11.726 1.00 97.88 101 VAL A N 1
ATOM 761 C CA . VAL A 1 101 ? -2.703 -3.159 11.030 1.00 97.88 101 VAL A CA 1
ATOM 762 C C . VAL A 1 101 ? -3.485 -3.991 12.023 1.00 97.88 101 VAL A C 1
ATOM 764 O O . VAL A 1 101 ? -2.905 -4.828 12.708 1.00 97.88 101 VAL A O 1
ATOM 767 N N . ILE A 1 102 ? -4.785 -3.749 12.125 1.00 98.25 102 ILE A N 1
ATOM 768 C CA . ILE A 1 102 ? -5.681 -4.560 12.947 1.00 98.25 102 ILE A CA 1
ATOM 769 C C . ILE A 1 102 ? -6.740 -5.194 12.057 1.00 98.25 102 ILE A C 1
ATOM 771 O O . ILE A 1 102 ? -7.312 -4.535 11.185 1.00 98.25 102 ILE A O 1
ATOM 775 N N . THR A 1 103 ? -6.972 -6.484 12.262 1.00 98.25 103 T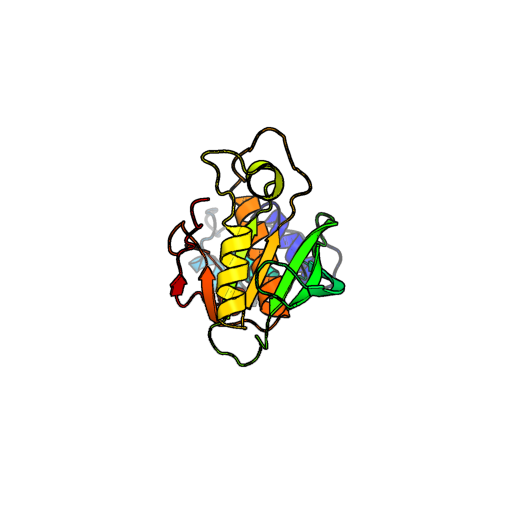HR A N 1
ATOM 776 C CA . THR A 1 103 ? -7.942 -7.278 11.509 1.00 98.25 103 THR A CA 1
ATOM 777 C C . THR A 1 103 ? -8.926 -7.941 12.455 1.00 98.25 103 THR A C 1
ATOM 779 O O . THR A 1 103 ? -8.549 -8.389 13.538 1.00 98.25 103 THR A O 1
ATOM 782 N N . GLN A 1 104 ? -10.185 -8.006 12.040 1.00 97.69 104 GLN A N 1
ATOM 783 C CA . GLN A 1 104 ? -11.242 -8.710 12.754 1.00 97.69 104 GLN A CA 1
ATOM 784 C C . GLN A 1 104 ? -11.965 -9.635 11.779 1.00 97.69 104 GLN A C 1
ATOM 786 O O . GLN A 1 104 ? -12.259 -9.232 10.652 1.00 97.69 104 GLN A O 1
ATOM 791 N N . GLY A 1 105 ? -12.241 -10.865 12.217 1.00 95.31 105 GLY A N 1
ATOM 792 C CA . GLY A 1 105 ? -12.864 -11.901 11.391 1.00 95.31 105 GLY A CA 1
ATOM 793 C C . GLY A 1 105 ? -11.970 -12.427 10.259 1.00 95.31 105 GLY A C 1
ATOM 794 O O . GLY A 1 105 ? -10.809 -12.048 10.122 1.00 95.31 105 GLY A O 1
ATOM 795 N N . ASP A 1 106 ? -12.527 -13.319 9.437 1.00 94.62 106 ASP A N 1
ATOM 796 C CA . ASP A 1 106 ? -11.854 -13.847 8.245 1.00 94.62 106 ASP A CA 1
ATOM 797 C C . ASP A 1 106 ? -12.036 -12.896 7.053 1.00 94.62 106 ASP A C 1
ATOM 799 O O . ASP A 1 106 ? -13.156 -12.639 6.606 1.00 94.62 106 ASP A O 1
ATOM 803 N N . VAL A 1 107 ? -10.926 -12.379 6.528 1.00 96.50 107 VAL A N 1
ATOM 804 C CA . VAL A 1 107 ? -10.881 -11.447 5.390 1.00 96.50 107 VAL A CA 1
ATOM 805 C C . VAL A 1 107 ? -10.439 -12.117 4.081 1.00 96.50 107 VAL A C 1
ATOM 807 O O . VAL A 1 107 ? -10.234 -11.429 3.082 1.00 96.50 107 VAL A O 1
ATOM 810 N N . THR A 1 108 ? -10.302 -13.448 4.069 1.00 94.31 108 THR A N 1
ATOM 811 C CA . THR A 1 108 ? -9.724 -14.224 2.954 1.00 94.31 108 THR A CA 1
ATOM 812 C C . THR A 1 108 ? -10.754 -14.949 2.083 1.00 94.31 108 THR A C 1
ATOM 814 O O . THR A 1 108 ? -10.406 -15.481 1.030 1.00 94.31 108 THR A O 1
ATOM 817 N N . ASP A 1 109 ? -12.036 -14.917 2.458 1.00 92.00 109 ASP A N 1
ATOM 818 C CA . ASP A 1 109 ? -13.136 -15.612 1.766 1.00 92.00 109 ASP A CA 1
ATOM 819 C C . ASP A 1 109 ? -13.542 -14.993 0.408 1.00 92.00 109 ASP A C 1
ATOM 821 O O . ASP A 1 109 ? -14.481 -15.457 -0.242 1.00 92.00 109 ASP A O 1
ATOM 825 N N . GLY A 1 110 ? -12.851 -13.934 -0.026 1.00 89.69 110 GLY A N 1
ATOM 826 C CA . GLY A 1 110 ? -13.067 -13.252 -1.301 1.00 89.69 110 GLY A CA 1
ATOM 827 C C . GLY A 1 110 ? -14.258 -12.291 -1.337 1.00 89.69 110 GLY A C 1
ATOM 828 O O . GLY A 1 110 ? -14.439 -11.621 -2.348 1.00 89.69 110 GLY A O 1
ATOM 829 N N . LYS A 1 111 ? -15.057 -12.174 -0.268 1.00 94.31 111 LYS A N 1
ATOM 830 C CA . LYS A 1 111 ? -16.165 -11.203 -0.212 1.00 94.31 111 LYS A CA 1
ATOM 831 C C . LYS A 1 111 ? -15.655 -9.792 0.105 1.00 94.31 111 LYS A C 1
ATOM 833 O O . LYS A 1 111 ? -14.653 -9.673 0.814 1.00 94.31 111 LYS A O 1
ATOM 838 N N . PRO A 1 112 ? -16.372 -8.721 -0.289 1.00 96.44 112 PRO A N 1
ATOM 839 C CA . PRO A 1 112 ? -15.985 -7.351 0.041 1.00 96.44 112 PRO A CA 1
ATOM 840 C C . PRO A 1 112 ? -15.732 -7.133 1.536 1.00 96.44 112 PRO A C 1
ATOM 842 O O . PRO A 1 112 ? -16.584 -7.461 2.361 1.00 96.44 112 PRO A O 1
ATOM 845 N N . VAL A 1 113 ? -14.558 -6.615 1.898 1.00 98.06 113 VAL A N 1
ATOM 846 C CA . VAL A 1 113 ? -14.117 -6.380 3.288 1.00 98.06 113 VAL A CA 1
ATOM 847 C C . VAL A 1 113 ? -14.295 -4.908 3.662 1.00 98.06 113 VAL A C 1
ATOM 849 O O . VAL A 1 113 ? -13.946 -4.038 2.869 1.00 98.06 113 VAL A O 1
ATOM 852 N N . LEU A 1 114 ? -14.789 -4.598 4.869 1.00 98.06 114 LEU A N 1
ATOM 853 C CA . LEU A 1 114 ? -14.715 -3.225 5.380 1.00 98.06 114 LEU A CA 1
ATOM 854 C C . LEU A 1 114 ? -13.254 -2.845 5.623 1.00 98.06 114 LEU A C 1
ATOM 856 O O . LEU A 1 114 ? -12.564 -3.507 6.398 1.00 98.06 114 LEU A O 1
ATOM 860 N N . VAL A 1 115 ? -12.792 -1.767 4.997 1.00 98.00 115 VAL A N 1
ATOM 861 C CA . VAL A 1 115 ? -11.406 -1.307 5.124 1.00 98.00 115 VAL A CA 1
ATOM 862 C C . VAL A 1 115 ? -11.371 0.154 5.544 1.00 98.00 115 VAL A C 1
ATOM 864 O O . VAL A 1 115 ? -12.011 0.997 4.922 1.00 98.00 115 VAL A O 1
ATOM 867 N N . ARG A 1 116 ? -10.566 0.485 6.556 1.00 96.69 116 ARG A N 1
ATOM 868 C CA . ARG A 1 116 ? -10.191 1.865 6.888 1.00 96.69 116 ARG A CA 1
ATOM 869 C C . ARG A 1 116 ? -8.700 2.067 6.647 1.00 96.69 116 ARG A C 1
ATOM 871 O O . ARG A 1 116 ? -7.871 1.457 7.313 1.00 96.69 116 ARG A O 1
ATOM 878 N N . MET A 1 117 ? -8.370 2.984 5.741 1.00 94.38 117 MET A N 1
ATOM 879 C CA . MET A 1 117 ? -7.007 3.487 5.565 1.00 94.38 117 MET A CA 1
ATOM 880 C C . MET A 1 117 ? -6.854 4.769 6.387 1.00 94.38 117 MET A C 1
ATOM 882 O O . MET A 1 117 ? -7.386 5.812 6.009 1.00 94.38 117 MET A O 1
ATOM 886 N N . HIS A 1 118 ? -6.162 4.696 7.522 1.00 93.00 118 HIS A N 1
ATOM 887 C CA . HIS A 1 118 ? -6.003 5.808 8.460 1.00 93.00 118 HIS A CA 1
ATOM 888 C C . HIS A 1 118 ? -4.568 6.330 8.451 1.00 93.00 118 HIS A C 1
ATOM 890 O O . HIS A 1 118 ? -3.617 5.567 8.601 1.00 93.00 118 HIS A O 1
ATOM 896 N N . SER A 1 119 ? -4.393 7.640 8.285 1.00 89.88 119 SER A N 1
ATOM 897 C CA . SER A 1 119 ? -3.103 8.290 8.528 1.00 89.88 119 SER A CA 1
ATOM 898 C C . SER A 1 119 ? -3.099 8.758 9.973 1.00 89.88 119 SER A C 1
ATOM 900 O O . SER A 1 119 ? -3.891 9.635 10.299 1.00 89.88 119 SER A O 1
ATOM 902 N N . ALA A 1 120 ? -2.223 8.197 10.806 1.00 88.88 120 ALA A N 1
ATOM 903 C CA . ALA A 1 120 ? -2.151 8.571 12.212 1.00 88.88 120 ALA A CA 1
ATOM 904 C C . ALA A 1 120 ? -1.848 10.069 12.356 1.00 88.88 120 ALA A C 1
ATOM 906 O O . ALA A 1 120 ? -0.936 10.587 11.701 1.00 88.88 120 A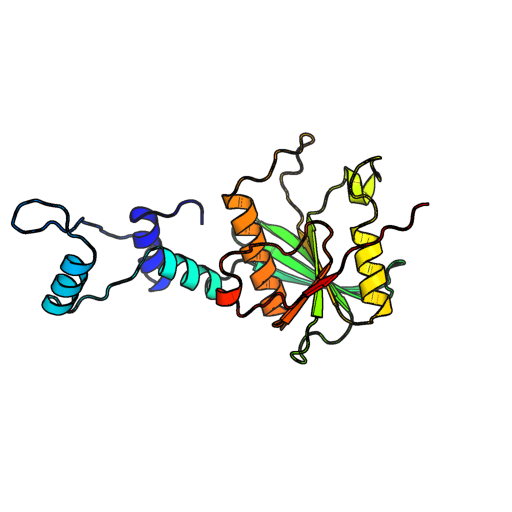LA A O 1
ATOM 907 N N . ASN A 1 121 ? -2.606 10.740 13.215 1.00 85.94 121 ASN A N 1
ATOM 908 C CA . ASN A 1 121 ? -2.431 12.143 13.547 1.00 85.94 121 ASN A CA 1
ATOM 909 C C . ASN A 1 121 ? -2.609 12.329 15.061 1.00 85.94 121 ASN A C 1
ATOM 911 O O . ASN A 1 121 ? -3.736 12.247 15.538 1.00 85.94 121 ASN A O 1
ATOM 915 N N . PRO A 1 122 ? -1.546 12.626 15.830 1.00 85.38 122 PRO A N 1
ATOM 916 C CA . PRO A 1 122 ? -1.648 12.837 17.275 1.00 85.38 122 PRO A CA 1
ATOM 917 C C . PRO A 1 122 ? -2.671 13.903 17.687 1.00 85.38 122 PRO A C 1
ATOM 919 O O . PRO A 1 122 ? -3.286 13.773 18.742 1.00 85.38 122 PRO A O 1
ATOM 922 N N . PHE A 1 123 ? -2.873 14.938 16.868 1.00 86.12 123 PHE A N 1
ATOM 923 C CA . PHE A 1 123 ? -3.841 15.992 17.171 1.00 86.12 123 PHE A CA 1
ATOM 924 C C . PHE A 1 123 ? -5.283 15.461 17.142 1.00 86.12 123 PHE A C 1
ATOM 926 O O . PHE A 1 123 ? -6.054 15.744 18.053 1.00 86.12 123 PHE A O 1
ATOM 933 N N . ASP A 1 124 ? -5.617 14.606 16.172 1.00 87.75 124 ASP A N 1
ATOM 934 C CA . ASP A 1 124 ? -6.948 13.996 16.056 1.00 87.75 124 ASP A CA 1
ATOM 935 C C . ASP A 1 124 ? -7.106 12.765 16.966 1.00 87.75 124 ASP A C 1
ATOM 937 O O . ASP A 1 124 ? -8.121 12.607 17.641 1.00 87.75 124 ASP A O 1
ATOM 941 N N . ASP A 1 125 ? -6.102 11.884 16.971 1.00 88.88 125 ASP A N 1
ATOM 942 C CA . ASP A 1 125 ? -6.174 10.543 17.560 1.00 88.88 125 ASP A CA 1
ATOM 943 C C . ASP A 1 125 ? -5.821 10.520 19.057 1.00 88.88 125 ASP A C 1
ATOM 945 O O . ASP A 1 125 ? -6.243 9.606 19.762 1.00 88.88 125 ASP A O 1
ATOM 949 N N . LEU A 1 126 ? -5.029 11.486 19.550 1.00 88.00 126 LEU A N 1
ATOM 950 C CA . LEU A 1 126 ? -4.601 11.545 20.958 1.00 88.00 126 LEU A CA 1
ATOM 951 C C . LEU A 1 126 ? -5.122 12.782 21.694 1.00 88.00 126 LEU A C 1
ATOM 953 O O . LEU A 1 126 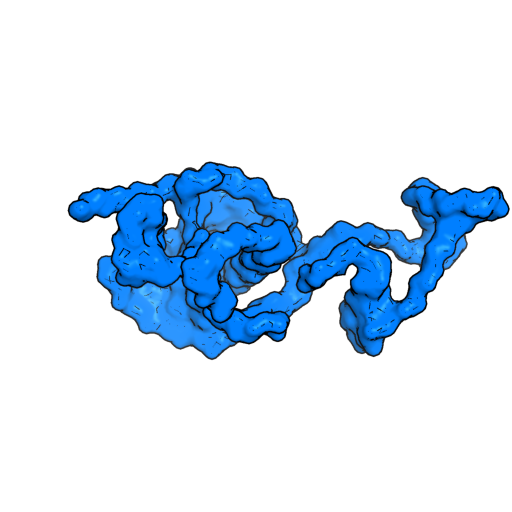? -5.517 12.666 22.850 1.00 88.00 126 LEU A O 1
ATOM 957 N N . LEU A 1 127 ? -5.093 13.959 21.059 1.00 89.00 127 LEU A N 1
ATOM 958 C CA . LEU A 1 127 ? -5.482 15.225 21.699 1.00 89.00 127 LEU A CA 1
ATOM 959 C C . LEU A 1 127 ? -6.947 15.612 21.470 1.00 89.00 127 LEU A C 1
ATOM 961 O O . LEU A 1 127 ? -7.426 16.517 22.147 1.00 89.00 127 LEU A O 1
ATOM 965 N N . ALA A 1 128 ? -7.640 14.937 20.548 1.00 86.69 128 ALA A N 1
ATOM 966 C CA . ALA A 1 128 ? -9.011 15.248 20.151 1.00 86.69 128 ALA A CA 1
ATOM 967 C C . ALA A 1 128 ? -9.208 16.740 19.801 1.00 86.69 128 ALA A C 1
ATOM 969 O O . ALA A 1 128 ? -10.097 17.411 20.325 1.00 86.69 128 ALA A O 1
ATOM 970 N N . GLU A 1 129 ? -8.345 17.270 18.929 1.00 84.69 129 GLU A N 1
ATOM 971 C CA . GLU A 1 129 ? -8.372 18.670 18.503 1.00 84.69 129 GLU A CA 1
ATOM 972 C C . GLU A 1 129 ? -9.730 19.060 17.893 1.00 84.69 129 GLU A C 1
ATOM 974 O O . GLU A 1 129 ? -10.246 18.415 16.976 1.00 84.69 129 GLU A O 1
ATOM 979 N N . GLN A 1 130 ? -10.310 20.152 18.397 1.00 82.38 130 GLN A N 1
ATOM 980 C CA . GLN A 1 130 ? -11.599 20.658 17.936 1.00 82.38 130 GLN A CA 1
ATOM 981 C C . GLN A 1 130 ? -11.533 21.092 16.464 1.00 82.38 130 GLN A C 1
ATOM 983 O O . GLN A 1 130 ? -10.625 21.810 16.054 1.00 82.38 130 GLN A O 1
ATOM 988 N N . GLY A 1 131 ? -12.527 20.688 15.667 1.00 78.69 131 GLY A N 1
ATOM 989 C CA . GLY A 1 131 ? -12.560 20.963 14.224 1.00 78.69 131 GLY A CA 1
ATOM 990 C C . GLY A 1 131 ? -11.643 20.057 13.391 1.00 78.69 131 GLY A C 1
ATOM 991 O O . GLY A 1 131 ? -11.643 20.162 12.163 1.00 78.69 131 GLY A O 1
ATOM 992 N N . GLY A 1 132 ? -10.895 19.163 14.045 1.00 79.19 132 GLY A N 1
ATOM 993 C CA . GLY A 1 132 ? -10.162 18.070 13.421 1.00 79.19 132 GLY A CA 1
ATOM 994 C C . GLY A 1 132 ? -11.053 16.874 13.071 1.00 79.19 132 GLY A C 1
ATOM 995 O O . GLY A 1 132 ? -12.282 16.933 13.109 1.00 79.19 132 GLY A O 1
ATOM 996 N N . LYS A 1 133 ? -10.417 15.751 12.737 1.00 83.00 133 LYS A N 1
ATOM 997 C CA . LYS A 1 133 ? -11.071 14.466 12.419 1.00 83.00 133 LYS A CA 1
ATOM 998 C C . LYS A 1 133 ? -11.081 13.518 13.618 1.00 83.00 133 LYS A C 1
ATOM 1000 O O . LYS A 1 133 ? -10.996 12.295 13.456 1.00 83.00 133 LYS A O 1
ATOM 1005 N N . HIS A 1 134 ? -11.135 14.084 14.822 1.00 85.06 134 HIS A N 1
ATOM 1006 C CA . HIS A 1 134 ? -11.096 13.319 16.058 1.00 85.06 134 HIS A CA 1
ATOM 1007 C C . HIS A 1 134 ? -12.189 12.241 16.074 1.00 85.06 134 HIS A C 1
ATOM 1009 O O . HIS A 1 134 ? -13.306 12.433 15.593 1.00 85.06 134 HIS A O 1
ATOM 1015 N N . GLY A 1 135 ? -11.853 11.065 16.599 1.00 90.12 135 GLY A N 1
ATOM 1016 C CA . GLY A 1 135 ? -12.789 9.947 16.709 1.00 90.12 135 GLY A CA 1
ATOM 1017 C C . GLY A 1 135 ? -13.078 9.175 15.414 1.00 90.12 135 GLY A C 1
ATOM 1018 O O . GLY A 1 135 ? -13.665 8.100 15.510 1.00 90.12 135 GLY A O 1
ATOM 1019 N N . GLU A 1 136 ? -12.637 9.611 14.221 1.00 93.25 136 GLU A N 1
ATOM 1020 C CA . GLU A 1 136 ? -12.856 8.838 12.980 1.00 93.25 136 GLU A CA 1
ATOM 1021 C C . GLU A 1 136 ? -12.220 7.439 13.039 1.00 93.25 136 GLU A C 1
ATOM 1023 O O . GLU A 1 136 ? -12.803 6.471 12.541 1.00 93.25 136 GLU A O 1
ATOM 1028 N N . LEU A 1 137 ? -11.033 7.317 13.647 1.00 94.88 137 LEU A N 1
ATOM 1029 C CA . LEU A 1 137 ? -10.357 6.031 13.834 1.00 94.88 137 LEU A CA 1
ATOM 1030 C C . LEU A 1 137 ? -11.216 5.082 14.676 1.00 94.88 137 LEU A C 1
ATOM 1032 O O . LEU A 1 137 ? -11.526 3.972 14.246 1.00 94.88 137 LEU A O 1
ATOM 1036 N N . HIS A 1 138 ? -11.631 5.541 15.854 1.00 95.50 138 HIS A N 1
ATOM 1037 C CA . HIS A 1 138 ? -12.411 4.749 16.800 1.00 95.50 138 HIS A CA 1
ATOM 1038 C C . HIS A 1 138 ? -13.810 4.422 16.268 1.00 95.50 138 HIS A C 1
ATOM 1040 O O . HIS A 1 138 ? -14.219 3.266 16.313 1.00 95.50 138 HIS A O 1
ATOM 1046 N N . ALA A 1 139 ? -14.489 5.381 15.636 1.00 96.31 139 ALA A N 1
ATOM 1047 C CA . ALA A 1 139 ? -15.768 5.140 14.974 1.00 96.31 139 ALA A CA 1
ATOM 1048 C C . ALA A 1 139 ? -15.646 4.088 13.856 1.00 96.31 139 ALA A C 1
ATOM 1050 O O . ALA A 1 139 ? -16.518 3.233 13.712 1.00 96.31 139 ALA A O 1
ATOM 1051 N N . SER A 1 140 ? -14.546 4.095 13.092 1.00 97.12 140 SER A N 1
ATOM 1052 C CA . SER A 1 140 ? -14.281 3.055 12.086 1.00 97.12 140 SER A CA 1
ATOM 1053 C C . SER A 1 140 ? -14.097 1.675 12.724 1.00 97.12 140 SER A C 1
ATOM 1055 O O . SER A 1 140 ? -14.635 0.691 12.216 1.00 97.12 140 SER A O 1
ATOM 1057 N N . MET A 1 141 ? -13.370 1.600 13.844 1.00 97.81 141 MET A N 1
ATOM 1058 C CA . MET A 1 141 ? -13.208 0.362 14.615 1.00 97.81 141 MET A CA 1
ATOM 1059 C C . MET A 1 141 ? -14.555 -0.152 15.135 1.00 97.81 141 MET A C 1
ATOM 1061 O O . MET A 1 141 ? -14.822 -1.345 15.044 1.00 97.81 141 MET A O 1
ATOM 1065 N N . ASP A 1 142 ? -15.433 0.731 15.610 1.00 97.69 142 ASP A N 1
ATOM 1066 C CA . ASP A 1 142 ? -16.763 0.353 16.098 1.00 97.69 142 ASP A CA 1
ATOM 1067 C C . ASP A 1 142 ? -17.692 -0.129 14.977 1.00 97.69 142 ASP A C 1
ATOM 1069 O O . ASP A 1 142 ? -18.437 -1.093 15.166 1.00 97.69 142 ASP A O 1
ATOM 1073 N N . ILE A 1 143 ? -17.643 0.499 13.797 1.00 97.69 143 ILE A N 1
ATOM 1074 C CA . ILE A 1 143 ? -18.384 0.039 12.610 1.00 97.69 143 ILE A CA 1
ATOM 1075 C C . ILE A 1 143 ? -17.932 -1.375 12.224 1.00 97.69 143 ILE A C 1
ATOM 1077 O O . ILE A 1 143 ? -18.769 -2.266 12.065 1.00 97.69 143 ILE A O 1
ATOM 1081 N N . ILE A 1 144 ? -16.618 -1.597 12.120 1.00 98.00 144 ILE A N 1
ATOM 1082 C CA . ILE A 1 144 ? -16.060 -2.911 11.775 1.00 98.00 144 ILE A CA 1
ATOM 1083 C C . ILE A 1 144 ? -16.397 -3.947 12.847 1.00 98.00 144 ILE A C 1
ATOM 1085 O O . ILE A 1 144 ? -16.819 -5.051 12.504 1.00 98.00 144 ILE A O 1
ATOM 1089 N N . GLY A 1 145 ? -16.279 -3.593 14.126 1.00 97.12 145 GLY A N 1
ATOM 1090 C CA . GLY A 1 145 ? -16.567 -4.503 15.229 1.00 97.12 145 GLY A CA 1
ATOM 1091 C C . GLY A 1 145 ? -18.022 -4.950 15.282 1.00 97.12 145 GLY A C 1
ATOM 1092 O O . GLY A 1 145 ? -18.290 -6.122 15.527 1.00 97.12 145 GLY A O 1
ATOM 1093 N N . LYS A 1 146 ? -18.972 -4.062 14.955 1.00 96.75 146 LYS A N 1
ATOM 1094 C CA . LYS A 1 146 ? -20.393 -4.429 14.817 1.00 96.75 146 LYS A CA 1
ATOM 1095 C C . LYS A 1 146 ? -20.637 -5.410 13.670 1.00 96.75 146 LYS A C 1
ATOM 1097 O O . LYS A 1 146 ? -21.502 -6.271 13.788 1.00 96.75 146 LYS A O 1
ATOM 1102 N N . GLN A 1 147 ? -19.893 -5.283 12.571 1.00 96.00 147 GLN A N 1
ATOM 1103 C CA . GLN A 1 147 ? -19.960 -6.225 11.451 1.00 96.00 147 GLN A CA 1
ATOM 1104 C C . GLN A 1 147 ? -19.178 -7.523 11.726 1.00 96.00 147 GLN A C 1
ATOM 1106 O O . GLN A 1 147 ? -19.452 -8.548 11.105 1.00 96.00 147 GLN A O 1
ATOM 1111 N N . GLY A 1 148 ? -18.202 -7.483 12.637 1.00 96.44 148 GLY A N 1
ATOM 1112 C CA . GLY A 1 148 ? -17.330 -8.602 12.993 1.00 96.44 148 GLY A CA 1
ATOM 1113 C C . GLY A 1 148 ? -16.305 -8.967 11.915 1.00 96.44 148 GLY A C 1
ATOM 1114 O O . GLY A 1 148 ? -15.677 -10.020 12.010 1.00 96.44 148 GLY A O 1
ATOM 1115 N N . ARG A 1 149 ? -16.149 -8.133 10.875 1.00 97.12 149 ARG A N 1
ATOM 1116 C CA . ARG A 1 149 ? -15.270 -8.407 9.732 1.00 97.12 149 ARG A CA 1
ATOM 1117 C C . ARG A 1 149 ? -14.719 -7.129 9.111 1.00 97.12 149 ARG A C 1
ATOM 1119 O O . ARG A 1 149 ? -15.478 -6.352 8.530 1.00 97.12 149 ARG A O 1
ATOM 1126 N N . GLY A 1 150 ? -13.403 -6.942 9.160 1.00 97.94 150 GLY A N 1
ATOM 1127 C CA . GLY A 1 150 ? -12.760 -5.789 8.534 1.00 97.94 150 GLY A CA 1
ATOM 1128 C C . GLY A 1 150 ? -11.287 -5.605 8.876 1.00 97.94 150 GLY A C 1
ATOM 1129 O O . GLY A 1 150 ? -10.704 -6.352 9.661 1.00 97.94 150 GLY A O 1
ATOM 1130 N N . VAL A 1 151 ? -10.693 -4.583 8.261 1.00 98.50 151 VAL A N 1
ATOM 1131 C CA . VAL A 1 151 ? -9.282 -4.213 8.403 1.00 98.50 151 VAL A CA 1
ATOM 1132 C C . VAL A 1 151 ? -9.162 -2.714 8.662 1.00 98.50 151 VAL A C 1
ATOM 1134 O O . VAL A 1 151 ? -9.751 -1.904 7.946 1.00 98.50 151 VAL A O 1
ATOM 1137 N N . VAL A 1 152 ? -8.334 -2.327 9.628 1.00 98.25 152 VAL A N 1
ATOM 1138 C CA . VAL A 1 152 ? -7.860 -0.945 9.774 1.00 98.25 152 VAL A CA 1
ATOM 1139 C C . VAL A 1 152 ? -6.350 -0.926 9.571 1.00 98.25 152 VAL A C 1
ATOM 1141 O O . VAL A 1 152 ? -5.610 -1.584 10.301 1.00 98.25 152 VAL A O 1
ATOM 1144 N N . VAL A 1 153 ? -5.890 -0.163 8.581 1.00 97.38 153 VAL A N 1
ATOM 1145 C CA . VAL A 1 153 ? -4.468 0.094 8.323 1.00 97.38 153 VAL A CA 1
ATOM 1146 C C . VAL A 1 153 ? -4.136 1.487 8.842 1.00 97.38 153 VAL A C 1
ATOM 1148 O O . VAL A 1 153 ? -4.678 2.474 8.350 1.00 97.38 153 VAL A O 1
ATOM 1151 N N . ILE A 1 154 ? -3.239 1.570 9.819 1.00 94.81 154 ILE A N 1
ATOM 1152 C CA . ILE A 1 154 ? -2.798 2.810 10.458 1.00 94.81 154 ILE A CA 1
ATOM 1153 C C . ILE A 1 154 ? -1.378 3.124 9.982 1.00 94.81 154 ILE A C 1
ATOM 1155 O O . ILE A 1 154 ? -0.389 2.546 10.448 1.00 94.81 154 ILE A O 1
ATOM 1159 N N . PHE A 1 155 ? -1.271 4.073 9.056 1.00 91.00 155 PHE A N 1
ATOM 1160 C CA . PHE A 1 155 ? 0.010 4.598 8.607 1.00 91.00 155 PHE A CA 1
ATOM 1161 C C . PHE A 1 155 ? 0.590 5.522 9.668 1.00 91.00 155 PHE A C 1
ATOM 1163 O O . PHE A 1 155 ? 0.082 6.622 9.893 1.00 91.00 155 PHE A O 1
ATOM 1170 N N . ARG A 1 156 ? 1.689 5.092 10.282 1.00 86.12 156 ARG A N 1
ATOM 1171 C CA . ARG A 1 156 ? 2.551 5.969 11.073 1.00 86.12 156 ARG A CA 1
ATOM 1172 C C . ARG A 1 156 ? 3.587 6.604 10.158 1.00 86.12 156 ARG A C 1
ATOM 1174 O O . ARG A 1 156 ? 4.281 5.896 9.431 1.00 86.12 156 ARG A O 1
ATOM 1181 N N . ASP A 1 157 ? 3.666 7.926 10.196 1.00 72.38 157 ASP A N 1
ATOM 1182 C CA . ASP A 1 157 ? 4.753 8.678 9.583 1.00 72.38 157 ASP A CA 1
ATOM 1183 C C . ASP A 1 157 ? 5.804 8.974 10.658 1.00 72.38 157 ASP A C 1
ATOM 1185 O O . ASP A 1 157 ? 5.455 9.356 11.773 1.00 72.38 157 ASP A O 1
ATOM 1189 N N . LEU A 1 158 ? 7.085 8.782 10.347 1.00 58.06 158 LEU A N 1
ATOM 1190 C CA . LEU A 1 158 ? 8.184 9.148 11.248 1.00 58.06 158 LEU A CA 1
ATOM 1191 C C . LEU A 1 158 ? 8.448 10.662 11.219 1.00 58.06 158 LEU A C 1
ATOM 1193 O O . LEU A 1 158 ? 9.008 11.210 12.166 1.00 58.06 158 LEU A O 1
ATOM 1197 N N . GLY A 1 159 ? 8.023 11.349 10.156 1.00 57.25 159 GLY A N 1
ATOM 1198 C CA . GLY A 1 159 ? 8.145 12.794 9.985 1.00 57.25 159 GLY A CA 1
ATOM 1199 C C . GLY A 1 159 ? 6.998 13.574 10.622 1.00 57.25 159 GLY A C 1
ATOM 1200 O O . GLY A 1 159 ? 6.465 14.477 9.982 1.00 57.25 159 GLY A O 1
ATOM 1201 N N . MET A 1 160 ? 6.575 13.227 11.845 1.00 54.44 160 MET A N 1
ATOM 1202 C CA . MET A 1 160 ? 5.539 13.977 12.572 1.00 54.44 160 MET A CA 1
ATOM 1203 C C . MET A 1 160 ? 6.033 15.397 12.871 1.00 54.44 160 MET A C 1
ATOM 1205 O O . MET A 1 160 ? 6.618 15.686 13.912 1.00 54.44 160 MET A O 1
ATOM 1209 N N . HIS A 1 161 ? 5.839 16.292 11.912 1.00 59.50 161 HIS A N 1
ATOM 1210 C CA . HIS A 1 161 ? 6.147 17.700 12.042 1.00 59.50 161 HIS A CA 1
ATOM 1211 C C . HIS A 1 161 ? 4.978 18.394 12.740 1.00 59.50 161 HIS A C 1
ATOM 1213 O O . HIS A 1 161 ? 3.825 18.201 12.365 1.00 59.50 161 HIS A O 1
ATOM 1219 N N . LEU A 1 162 ? 5.279 19.266 13.708 1.00 58.00 162 LEU A N 1
ATOM 1220 C CA . LEU A 1 162 ? 4.284 20.149 14.340 1.00 58.00 162 LEU A CA 1
ATOM 1221 C C . LEU A 1 162 ? 3.498 20.976 13.308 1.00 58.00 162 LEU A C 1
ATOM 1223 O O . LEU A 1 162 ? 2.379 21.400 13.564 1.00 58.00 162 LEU A O 1
ATOM 1227 N N . THR A 1 163 ? 4.087 21.195 12.131 1.00 57.12 163 THR A N 1
ATOM 1228 C CA . THR A 1 163 ? 3.403 21.775 10.979 1.00 57.12 163 THR A CA 1
ATOM 1229 C C . THR A 1 163 ? 2.906 20.655 10.068 1.00 57.12 163 THR A C 1
ATOM 1231 O O . THR A 1 163 ? 3.706 19.936 9.466 1.00 57.12 163 THR A O 1
ATOM 1234 N N . GLN A 1 164 ? 1.583 20.517 9.937 1.00 56.78 164 GLN A N 1
ATOM 1235 C CA . GLN A 1 164 ? 0.979 19.631 8.942 1.00 56.78 164 GLN A CA 1
ATOM 1236 C C . GLN A 1 164 ? 1.289 20.171 7.540 1.00 56.78 164 GLN A C 1
ATOM 1238 O O . GLN A 1 164 ? 0.574 21.015 7.000 1.00 56.78 164 GLN A O 1
ATOM 1243 N N . LYS A 1 165 ? 2.384 19.713 6.932 1.00 58.19 165 LYS A N 1
ATOM 1244 C CA . LYS A 1 165 ? 2.612 19.960 5.509 1.00 58.19 165 LYS A CA 1
ATOM 1245 C C . LYS A 1 165 ? 1.725 19.003 4.713 1.00 58.19 165 LYS A C 1
ATOM 1247 O O . LYS A 1 165 ? 1.729 17.804 5.000 1.00 58.19 165 LYS A O 1
ATOM 1252 N N . PRO A 1 166 ? 0.967 19.485 3.713 1.00 59.28 166 PRO A N 1
ATOM 1253 C CA . PRO A 1 166 ? 0.230 18.589 2.840 1.00 59.28 166 PRO A CA 1
ATOM 1254 C C . PRO A 1 166 ? 1.214 17.618 2.185 1.00 59.28 166 PRO A C 1
ATOM 1256 O O . PRO A 1 166 ? 2.201 18.046 1.584 1.00 59.28 166 PRO A O 1
ATOM 1259 N N . LYS A 1 167 ? 0.942 16.311 2.312 1.00 62.41 167 LYS A N 1
ATOM 1260 C CA . LYS A 1 167 ? 1.758 15.270 1.676 1.00 62.41 167 LYS A CA 1
ATOM 1261 C C . LYS A 1 167 ? 1.885 15.563 0.191 1.00 62.41 167 LYS A C 1
ATOM 1263 O O . LYS A 1 167 ? 0.879 15.778 -0.498 1.00 62.41 167 LYS A O 1
ATOM 1268 N N . SER A 1 168 ? 3.117 15.530 -0.290 1.00 60.94 168 SER A N 1
ATOM 1269 C CA . SER A 1 168 ? 3.419 15.667 -1.707 1.00 60.94 168 SER A CA 1
ATOM 1270 C C . SER A 1 168 ? 2.781 14.517 -2.502 1.00 60.94 168 SER A C 1
ATOM 1272 O O . SER A 1 168 ? 2.531 13.427 -1.974 1.00 60.94 168 SER A O 1
ATOM 1274 N N . SER A 1 169 ? 2.506 14.727 -3.792 1.00 60.75 169 SER A N 1
ATOM 1275 C CA . SER A 1 169 ? 1.953 13.676 -4.662 1.00 60.75 169 SER A CA 1
ATOM 1276 C C . SER A 1 169 ? 2.768 12.365 -4.630 1.00 60.75 169 SER A C 1
ATOM 1278 O O . SER A 1 169 ? 2.151 11.301 -4.543 1.00 60.75 169 SER A O 1
ATOM 1280 N N . PRO A 1 170 ? 4.121 12.387 -4.612 1.00 58.31 170 PRO A N 1
ATOM 1281 C CA . PRO A 1 170 ? 4.933 11.174 -4.467 1.00 58.31 170 PRO A CA 1
ATOM 1282 C C . PRO A 1 170 ? 4.711 10.417 -3.151 1.00 58.31 170 PRO A C 1
ATOM 1284 O O . PRO A 1 170 ? 4.699 9.186 -3.145 1.00 58.31 170 PRO A O 1
ATOM 1287 N N . GLU A 1 171 ? 4.510 11.122 -2.036 1.00 67.81 171 GLU A N 1
ATOM 1288 C CA . GLU A 1 171 ? 4.265 10.499 -0.728 1.00 67.81 171 GLU A CA 1
ATOM 1289 C C . GLU A 1 171 ? 2.896 9.831 -0.669 1.00 67.81 171 GLU A C 1
ATOM 1291 O O . GLU A 1 171 ? 2.793 8.706 -0.185 1.00 67.81 171 GLU A O 1
ATOM 1296 N N . LYS A 1 172 ? 1.859 10.470 -1.229 1.00 68.94 172 LYS A N 1
ATOM 1297 C CA . LYS A 1 172 ? 0.527 9.856 -1.343 1.00 68.94 172 LYS A CA 1
ATOM 1298 C C . LYS A 1 172 ? 0.586 8.569 -2.163 1.00 68.94 172 LYS A C 1
ATOM 1300 O O . LYS A 1 172 ? 0.089 7.538 -1.725 1.00 68.94 172 LYS A O 1
ATOM 1305 N N . ILE A 1 173 ? 1.260 8.605 -3.314 1.00 66.81 173 ILE A N 1
ATOM 1306 C CA . ILE A 1 173 ? 1.448 7.430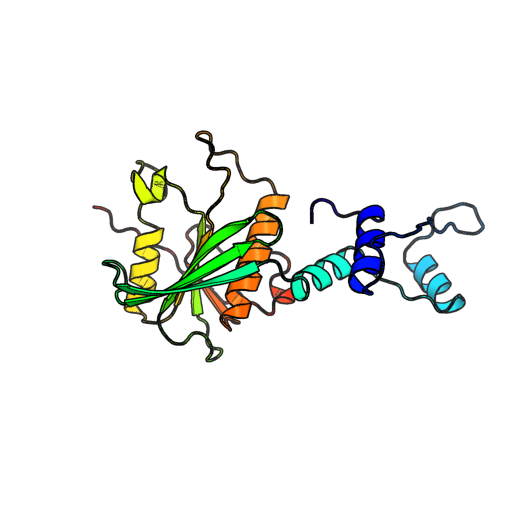 -4.177 1.00 66.81 173 ILE A CA 1
ATOM 1307 C C . ILE A 1 173 ? 2.194 6.312 -3.437 1.00 66.81 173 ILE A C 1
ATOM 1309 O O . ILE A 1 173 ? 1.807 5.147 -3.541 1.00 66.81 173 ILE A O 1
ATOM 1313 N N . ARG A 1 174 ? 3.236 6.650 -2.665 1.00 71.56 174 ARG A N 1
ATOM 1314 C CA . ARG A 1 174 ? 3.966 5.673 -1.844 1.00 71.56 174 ARG A CA 1
ATOM 1315 C C . ARG A 1 174 ? 3.053 5.029 -0.803 1.00 71.56 174 ARG A C 1
ATOM 1317 O O . ARG A 1 174 ? 3.022 3.805 -0.724 1.00 71.56 174 ARG A O 1
ATOM 1324 N N . GLN A 1 175 ? 2.282 5.826 -0.063 1.00 76.06 175 GLN A N 1
ATOM 1325 C CA . GLN A 1 175 ? 1.352 5.311 0.946 1.00 76.06 175 GLN A CA 1
ATOM 1326 C C . GLN A 1 175 ? 0.275 4.409 0.340 1.00 76.06 175 GLN A C 1
ATOM 1328 O O . GLN A 1 175 ? -0.029 3.366 0.915 1.00 76.06 175 GLN A O 1
ATOM 1333 N N . TYR A 1 176 ? -0.243 4.741 -0.846 1.00 81.31 176 TYR A N 1
ATOM 1334 C CA . TYR A 1 176 ? -1.165 3.855 -1.558 1.00 81.31 176 TYR A CA 1
ATOM 1335 C C . TYR A 1 176 ? -0.517 2.518 -1.922 1.00 81.31 176 TYR A C 1
ATOM 1337 O O . TYR A 1 176 ? -1.126 1.480 -1.691 1.00 81.31 176 TYR A O 1
ATOM 1345 N N . GLY A 1 177 ? 0.723 2.518 -2.425 1.00 84.00 177 GLY A N 1
ATOM 1346 C CA . GLY A 1 177 ? 1.438 1.278 -2.745 1.00 84.00 177 GLY A CA 1
ATOM 1347 C C . GLY A 1 177 ? 1.712 0.408 -1.514 1.00 84.00 177 GLY A C 1
ATOM 1348 O O . GLY A 1 177 ? 1.513 -0.803 -1.557 1.00 84.00 177 GLY A O 1
ATOM 1349 N N . VAL A 1 178 ? 2.113 1.026 -0.400 1.00 88.38 178 VAL A N 1
ATOM 1350 C CA . VAL A 1 178 ? 2.318 0.340 0.885 1.00 88.38 178 VAL A CA 1
ATOM 1351 C C . VAL A 1 178 ? 1.008 -0.264 1.394 1.00 88.38 178 VAL A C 1
ATOM 1353 O O . VAL A 1 178 ? 0.953 -1.459 1.679 1.00 88.38 178 VAL A O 1
ATOM 1356 N N . GLY A 1 179 ? -0.065 0.531 1.448 1.00 91.19 179 GLY A N 1
ATOM 1357 C CA . GLY A 1 179 ? -1.387 0.064 1.869 1.00 91.19 179 GLY A CA 1
ATOM 1358 C C . GLY A 1 179 ? -1.920 -1.069 1.001 1.00 91.19 179 GLY A C 1
ATOM 1359 O O . GLY A 1 179 ? -2.420 -2.060 1.522 1.00 91.19 179 GLY A O 1
ATOM 1360 N N . ALA A 1 180 ? -1.752 -0.959 -0.315 1.00 91.00 180 ALA A N 1
ATOM 1361 C CA . ALA A 1 180 ? -2.171 -1.985 -1.256 1.00 91.00 180 ALA A CA 1
ATOM 1362 C C . ALA A 1 180 ? -1.419 -3.311 -1.042 1.00 91.00 180 ALA A C 1
ATOM 1364 O O . ALA A 1 180 ? -2.028 -4.378 -1.074 1.00 91.00 180 ALA A O 1
ATOM 1365 N N . GLN A 1 181 ? -0.114 -3.278 -0.753 1.00 90.38 181 GLN A N 1
ATOM 1366 C CA . GLN A 1 181 ? 0.622 -4.508 -0.436 1.00 90.38 181 GLN A CA 1
ATOM 1367 C C . GLN A 1 181 ? 0.202 -5.139 0.885 1.00 90.38 181 GLN A C 1
ATOM 1369 O O . GLN A 1 181 ? 0.095 -6.361 0.937 1.00 90.38 181 GLN A O 1
ATOM 1374 N N . ILE A 1 182 ? -0.062 -4.326 1.912 1.00 94.19 182 ILE A N 1
ATOM 1375 C CA . ILE A 1 182 ? -0.580 -4.803 3.199 1.00 94.19 182 ILE A CA 1
ATOM 1376 C C . ILE A 1 182 ? -1.929 -5.505 2.996 1.00 94.19 182 ILE A C 1
ATOM 1378 O O . ILE A 1 182 ? -2.112 -6.643 3.416 1.00 94.19 182 ILE A O 1
ATOM 1382 N N . LEU A 1 183 ? -2.877 -4.862 2.311 1.00 95.00 183 LEU A N 1
ATOM 1383 C CA . LEU A 1 183 ? -4.200 -5.446 2.070 1.00 95.00 183 LEU A CA 1
ATOM 1384 C C . LEU A 1 183 ? -4.111 -6.737 1.247 1.00 95.00 183 LEU A C 1
ATOM 1386 O O . LEU A 1 183 ? -4.747 -7.734 1.587 1.00 95.00 183 LEU A O 1
ATOM 1390 N N . ARG A 1 184 ? -3.261 -6.754 0.216 1.00 91.56 184 ARG A N 1
ATOM 1391 C CA . ARG A 1 184 ? -3.008 -7.956 -0.583 1.00 91.56 184 ARG A CA 1
ATOM 1392 C C . ARG A 1 184 ? -2.387 -9.081 0.249 1.00 91.56 184 ARG A C 1
ATOM 1394 O O . ARG A 1 184 ? -2.782 -10.231 0.070 1.00 91.56 184 ARG A O 1
ATOM 1401 N N . SER A 1 185 ? -1.436 -8.791 1.143 1.00 91.50 185 SER A N 1
ATOM 1402 C CA . SER A 1 185 ? -0.827 -9.822 2.000 1.00 91.50 185 SER A CA 1
ATOM 1403 C C . SER A 1 185 ? -1.808 -10.400 3.014 1.00 91.50 185 SER A C 1
ATOM 1405 O O . SER A 1 185 ? -1.669 -11.559 3.386 1.00 91.50 185 SER A O 1
ATOM 1407 N N . LEU A 1 186 ? -2.820 -9.624 3.412 1.00 93.81 186 LEU A N 1
ATOM 1408 C CA . LEU A 1 186 ? -3.937 -10.099 4.231 1.00 93.81 186 LEU A CA 1
ATOM 1409 C C . LEU A 1 186 ? -4.962 -10.936 3.447 1.00 93.81 186 LEU A C 1
ATOM 1411 O O . LEU A 1 186 ? -5.848 -11.520 4.058 1.00 93.81 186 LEU A O 1
ATOM 1415 N N . GLY A 1 187 ? -4.866 -11.000 2.115 1.00 93.25 187 GLY A N 1
ATOM 1416 C CA . GLY A 1 187 ? -5.808 -11.731 1.262 1.00 93.25 187 GLY A CA 1
ATOM 1417 C C . GLY A 1 187 ? -7.038 -10.929 0.823 1.00 93.25 187 GLY A C 1
ATOM 1418 O O . GLY A 1 187 ? -7.923 -11.494 0.181 1.00 93.25 187 GLY A O 1
ATOM 1419 N N . VAL A 1 188 ? -7.085 -9.622 1.107 1.00 96.12 188 VAL A N 1
ATOM 1420 C CA . VAL A 1 188 ? -8.167 -8.739 0.647 1.00 96.12 188 VAL A CA 1
ATOM 1421 C C . VAL A 1 188 ? -8.101 -8.595 -0.875 1.00 96.12 188 VAL A C 1
ATOM 1423 O O . VAL A 1 188 ? -7.018 -8.487 -1.452 1.00 96.12 188 VAL A O 1
ATOM 1426 N N . ARG A 1 189 ? -9.269 -8.587 -1.524 1.00 93.31 189 ARG A N 1
ATOM 1427 C CA . ARG A 1 189 ? -9.424 -8.336 -2.967 1.00 93.31 189 ARG A CA 1
ATOM 1428 C C . ARG A 1 189 ? -10.415 -7.209 -3.196 1.00 93.31 189 ARG A C 1
ATOM 1430 O O . ARG A 1 189 ? -10.029 -6.132 -3.630 1.00 93.31 189 ARG A O 1
ATOM 1437 N N . ASP A 1 190 ? -11.660 -7.432 -2.800 1.00 95.56 190 ASP A N 1
ATOM 1438 C CA . ASP A 1 190 ? -12.709 -6.423 -2.871 1.00 95.56 190 ASP A CA 1
ATOM 1439 C C . ASP A 1 190 ? -12.884 -5.758 -1.503 1.00 95.56 190 ASP A C 1
ATOM 1441 O O . ASP A 1 190 ? -12.855 -6.423 -0.462 1.00 95.56 190 ASP A O 1
ATOM 1445 N N . MET A 1 191 ? -13.066 -4.438 -1.487 1.00 96.00 191 MET A N 1
ATOM 1446 C CA . MET A 1 191 ? -13.228 -3.674 -0.250 1.00 96.00 191 MET A CA 1
ATOM 1447 C C . MET A 1 191 ? -14.317 -2.611 -0.336 1.00 96.00 191 MET A C 1
ATOM 1449 O O . MET A 1 191 ? -14.521 -1.977 -1.371 1.00 96.00 191 MET A O 1
ATOM 1453 N N . ILE A 1 192 ? -14.971 -2.391 0.801 1.00 97.06 192 ILE A N 1
ATOM 1454 C CA . ILE A 1 192 ? -15.842 -1.250 1.065 1.00 97.06 192 ILE A CA 1
ATOM 1455 C C . ILE A 1 192 ? -15.043 -0.288 1.940 1.00 97.06 192 ILE A C 1
ATOM 1457 O O . ILE A 1 192 ? -14.686 -0.613 3.075 1.00 97.06 192 ILE A O 1
ATOM 1461 N N . LEU A 1 193 ? -14.717 0.885 1.403 1.00 96.56 193 LEU A N 1
ATOM 1462 C CA . LEU A 1 193 ? -13.820 1.819 2.075 1.00 96.56 193 LEU A CA 1
ATOM 1463 C C . LEU A 1 193 ? -14.580 2.703 3.074 1.00 96.56 193 LEU A C 1
ATOM 1465 O O . LEU A 1 193 ? -15.497 3.429 2.695 1.00 96.56 193 LEU A O 1
ATOM 1469 N N . LEU A 1 1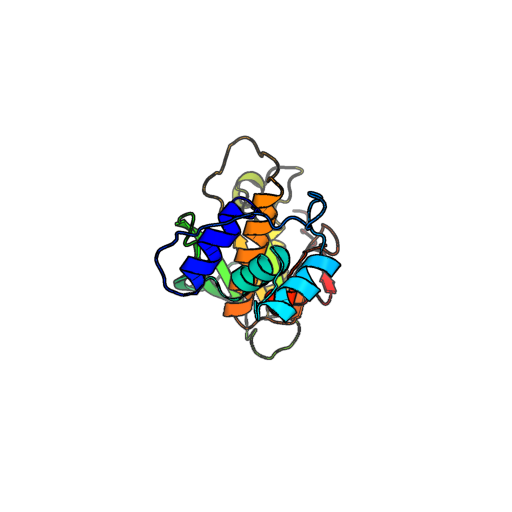94 ? -14.143 2.706 4.333 1.00 96.25 194 LEU A N 1
ATOM 1470 C CA . LEU A 1 194 ? -14.609 3.623 5.371 1.00 96.25 194 LEU A CA 1
ATOM 1471 C C . LEU A 1 194 ? -13.950 5.000 5.203 1.00 96.25 194 LEU A C 1
ATOM 1473 O O . LEU A 1 194 ? -12.785 5.208 5.568 1.00 96.25 194 LEU A O 1
ATOM 1477 N N . THR A 1 195 ? -14.684 5.949 4.620 1.00 92.88 195 THR A N 1
ATOM 1478 C CA . THR A 1 195 ? -14.161 7.275 4.258 1.00 92.88 195 THR A CA 1
ATOM 1479 C C . THR A 1 195 ? -15.242 8.355 4.227 1.00 92.88 195 THR A C 1
ATOM 1481 O O . THR A 1 195 ? -16.360 8.120 3.783 1.00 92.88 195 THR A O 1
ATOM 1484 N N . ASN A 1 196 ? -14.865 9.571 4.631 1.00 90.00 196 ASN A N 1
ATOM 1485 C CA . ASN A 1 196 ? -15.677 10.789 4.516 1.00 90.00 196 ASN A CA 1
ATOM 1486 C C . ASN A 1 196 ? -15.252 11.680 3.332 1.00 90.00 196 ASN A C 1
ATOM 1488 O O . ASN A 1 196 ? -15.801 12.757 3.131 1.00 90.00 196 ASN A O 1
ATOM 1492 N N . SER A 1 197 ? -14.252 11.263 2.547 1.00 82.75 197 SER A N 1
ATOM 1493 C CA . SER A 1 197 ? -13.680 12.054 1.441 1.00 82.75 197 SER A CA 1
ATOM 1494 C C . SER A 1 197 ? -14.160 11.614 0.049 1.00 82.75 197 SER A C 1
ATOM 1496 O O . SER A 1 197 ? -13.533 11.962 -0.948 1.00 82.75 197 SER A O 1
ATOM 1498 N N . GLY A 1 198 ? -15.261 10.857 -0.024 1.00 77.88 198 GLY A N 1
ATOM 1499 C CA . GLY A 1 198 ? -15.801 10.301 -1.270 1.00 77.88 198 GLY A CA 1
ATOM 1500 C C . GLY A 1 198 ? -14.984 9.129 -1.828 1.00 77.88 198 GLY A C 1
ATOM 1501 O O . GLY A 1 198 ? -14.030 8.661 -1.199 1.00 77.88 198 GLY A O 1
ATOM 1502 N N . MET A 1 199 ? -15.373 8.645 -3.014 1.00 78.56 199 MET A N 1
ATOM 1503 C CA . MET A 1 199 ? -14.678 7.554 -3.703 1.00 78.56 199 MET A CA 1
ATOM 1504 C C . MET A 1 199 ? -13.296 8.026 -4.175 1.00 78.56 199 MET A C 1
ATOM 1506 O O . MET A 1 199 ? -13.205 8.955 -4.983 1.00 78.56 199 MET A O 1
ATOM 1510 N N . PRO A 1 200 ? -12.201 7.432 -3.672 1.00 76.50 200 PRO A N 1
ATOM 1511 C CA . PRO A 1 200 ? -10.873 7.916 -3.999 1.00 76.50 200 PRO A CA 1
ATOM 1512 C C . PRO A 1 200 ? -10.469 7.476 -5.411 1.00 76.50 200 PRO A C 1
ATOM 1514 O O . PRO A 1 200 ? -10.579 6.307 -5.772 1.00 76.50 200 PRO A O 1
ATOM 1517 N N . SER A 1 201 ? -9.923 8.409 -6.191 1.00 70.88 201 SER A N 1
ATOM 1518 C CA . SER A 1 201 ? -9.269 8.099 -7.467 1.00 70.88 201 SER A CA 1
ATOM 1519 C C . SER A 1 201 ? -7.845 7.602 -7.204 1.00 70.88 201 SER A C 1
ATOM 1521 O O . SER A 1 201 ? -6.886 8.378 -7.180 1.00 70.88 201 SER A O 1
ATOM 1523 N N . VAL A 1 202 ? -7.707 6.306 -6.913 1.00 70.31 202 VAL A N 1
ATOM 1524 C CA . VAL A 1 202 ? -6.403 5.675 -6.658 1.00 70.31 202 VAL A CA 1
ATOM 1525 C C . VAL A 1 202 ? -5.929 4.958 -7.917 1.00 70.31 202 VAL A C 1
ATOM 1527 O O . VAL A 1 202 ? -6.387 3.869 -8.251 1.00 70.31 202 VAL A O 1
ATOM 1530 N N . VAL A 1 203 ? -4.972 5.564 -8.618 1.00 67.56 203 VAL A N 1
ATOM 1531 C CA . VAL A 1 203 ? -4.400 4.985 -9.840 1.00 67.56 203 VAL A CA 1
ATOM 1532 C C . VAL A 1 203 ? -3.484 3.804 -9.505 1.00 67.56 203 VAL A C 1
ATOM 1534 O O . VAL A 1 203 ? -2.467 3.960 -8.819 1.00 67.56 203 VAL A O 1
ATOM 1537 N N . GLY A 1 204 ? -3.796 2.638 -10.074 1.00 70.19 204 GLY A N 1
ATOM 1538 C CA . GLY A 1 204 ? -2.947 1.447 -10.024 1.00 70.19 204 GLY A CA 1
ATOM 1539 C C . GLY A 1 204 ? -3.239 0.482 -8.874 1.00 70.19 204 GLY A C 1
ATOM 1540 O O . GLY A 1 204 ? -2.367 -0.324 -8.563 1.00 70.19 204 GLY A O 1
ATOM 1541 N N . LEU A 1 205 ? -4.428 0.543 -8.261 1.00 81.69 205 LEU A N 1
ATOM 1542 C CA . LEU A 1 205 ? -4.928 -0.513 -7.364 1.00 81.69 205 LEU A CA 1
ATOM 1543 C C . LEU A 1 205 ? -5.048 -1.868 -8.080 1.00 81.69 205 LEU A C 1
ATOM 1545 O O . LEU A 1 205 ? -4.693 -2.891 -7.498 1.00 81.69 205 LEU A O 1
ATOM 1549 N N . ASP A 1 206 ? -5.421 -1.861 -9.363 1.00 79.50 206 ASP A N 1
ATOM 1550 C CA . ASP A 1 206 ? -5.544 -3.070 -10.190 1.00 79.50 206 ASP A CA 1
ATOM 1551 C C . ASP A 1 206 ? -4.235 -3.872 -10.259 1.00 79.50 206 ASP A C 1
ATOM 1553 O O . ASP A 1 206 ? -4.249 -5.101 -10.240 1.00 79.50 206 ASP A O 1
ATOM 1557 N N . ALA A 1 207 ? -3.080 -3.193 -10.242 1.00 78.62 207 ALA A N 1
ATOM 1558 C CA . ALA A 1 207 ? -1.764 -3.842 -10.218 1.00 78.62 207 ALA A CA 1
ATOM 1559 C C . ALA A 1 207 ? -1.531 -4.674 -8.940 1.00 78.62 207 ALA A C 1
ATOM 1561 O O . ALA A 1 207 ? -0.676 -5.559 -8.912 1.00 78.62 207 ALA A O 1
ATOM 1562 N N . TYR A 1 208 ? -2.298 -4.406 -7.882 1.00 81.00 208 TYR A N 1
ATOM 1563 C CA . TYR A 1 208 ? -2.291 -5.152 -6.627 1.00 81.00 208 TYR A CA 1
ATOM 1564 C C . TYR A 1 208 ? -3.442 -6.158 -6.520 1.00 81.00 208 TYR A C 1
ATOM 1566 O O . TYR A 1 208 ? -3.536 -6.838 -5.499 1.00 81.00 208 TYR A O 1
ATOM 1574 N N . ASN A 1 209 ? -4.274 -6.294 -7.562 1.00 86.75 209 ASN A N 1
ATOM 1575 C CA . ASN A 1 209 ? -5.491 -7.108 -7.561 1.00 86.75 209 ASN A CA 1
ATOM 1576 C C . ASN A 1 209 ? -6.448 -6.714 -6.417 1.00 86.75 209 ASN A C 1
ATOM 1578 O O . ASN A 1 209 ? -6.932 -7.569 -5.671 1.00 86.75 209 ASN A O 1
ATOM 1582 N N . LEU A 1 210 ? -6.658 -5.402 -6.265 1.00 91.19 210 LEU A N 1
ATOM 1583 C CA . LEU A 1 210 ? -7.526 -4.792 -5.262 1.00 91.19 210 LEU A CA 1
ATOM 1584 C C . LEU A 1 210 ? -8.578 -3.904 -5.928 1.00 91.19 210 LEU A C 1
ATOM 1586 O O . LEU A 1 210 ? -8.220 -3.072 -6.756 1.00 91.19 210 LEU A O 1
ATOM 1590 N N . ASN A 1 211 ? -9.832 -4.001 -5.487 1.00 92.88 211 ASN A N 1
ATOM 1591 C CA . ASN A 1 211 ? -10.946 -3.206 -6.004 1.00 92.88 211 ASN A CA 1
ATOM 1592 C C . ASN A 1 211 ? -11.717 -2.531 -4.867 1.00 92.88 211 ASN A C 1
ATOM 1594 O O . ASN A 1 211 ? -12.075 -3.171 -3.877 1.00 92.88 211 ASN A O 1
ATOM 1598 N N . ILE A 1 212 ? -12.029 -1.243 -5.026 1.00 93.81 212 ILE A N 1
ATOM 1599 C CA . ILE A 1 212 ? -12.971 -0.538 -4.148 1.00 93.81 212 ILE A CA 1
ATOM 1600 C C . ILE A 1 212 ? -14.359 -0.696 -4.761 1.00 93.81 212 ILE A C 1
ATOM 1602 O O . ILE A 1 212 ? -14.644 -0.089 -5.791 1.00 93.81 212 ILE A O 1
ATOM 1606 N N . VAL A 1 213 ? -15.205 -1.522 -4.147 1.00 95.00 213 VAL A N 1
ATOM 1607 C CA . VAL A 1 213 ? -16.552 -1.810 -4.669 1.00 95.00 213 VAL A CA 1
ATOM 1608 C C . VAL A 1 213 ? -17.603 -0.828 -4.159 1.00 95.00 213 VAL A C 1
ATOM 1610 O O . VAL A 1 213 ? -18.611 -0.624 -4.826 1.00 95.00 213 VAL A O 1
ATOM 1613 N N . ASP A 1 214 ? -17.369 -0.215 -2.996 1.00 95.38 214 ASP A N 1
ATOM 1614 C CA . ASP A 1 214 ? -18.249 0.799 -2.415 1.00 95.38 214 ASP A CA 1
ATOM 1615 C C . ASP A 1 214 ? -17.495 1.655 -1.379 1.00 95.38 214 ASP A C 1
ATOM 1617 O O . ASP A 1 214 ? -16.365 1.348 -0.980 1.00 95.38 214 ASP A O 1
ATOM 1621 N N . THR A 1 215 ? -18.126 2.729 -0.915 1.00 95.69 215 THR A N 1
ATOM 1622 C CA . THR A 1 215 ? -17.663 3.544 0.209 1.00 95.69 215 THR A CA 1
ATOM 1623 C C . THR A 1 215 ? -18.740 3.654 1.273 1.00 95.69 215 THR A C 1
ATOM 1625 O O . THR A 1 215 ? -19.913 3.830 0.957 1.00 95.69 215 THR A O 1
ATOM 1628 N N . HIS A 1 216 ? -18.340 3.632 2.539 1.00 95.06 216 HIS A N 1
ATOM 1629 C CA . HIS A 1 216 ? -19.249 3.820 3.659 1.00 95.06 216 HIS A CA 1
ATOM 1630 C C . HIS A 1 216 ? -18.765 4.985 4.543 1.00 95.06 216 HIS A C 1
ATOM 1632 O O . HIS A 1 216 ? -17.601 4.995 4.955 1.00 95.06 216 HIS A O 1
ATOM 1638 N N . PRO A 1 217 ? -19.616 5.992 4.817 1.00 94.50 217 PRO A N 1
ATOM 1639 C CA . PRO A 1 217 ? -19.225 7.159 5.598 1.00 94.50 217 PRO A CA 1
ATOM 1640 C C . PRO A 1 217 ? -19.026 6.809 7.074 1.00 94.50 217 PRO A C 1
ATOM 1642 O O . PRO A 1 217 ? -19.674 5.915 7.617 1.00 94.50 217 PRO A O 1
ATOM 1645 N N . ILE A 1 218 ? -18.158 7.560 7.743 1.00 94.00 218 ILE A N 1
ATOM 1646 C CA . ILE A 1 218 ? -17.854 7.389 9.163 1.00 94.00 218 ILE A CA 1
ATOM 1647 C C . ILE A 1 218 ? -18.602 8.463 9.938 1.00 94.00 218 ILE A C 1
ATOM 1649 O O . ILE A 1 218 ? -18.279 9.648 9.852 1.00 94.00 218 ILE A O 1
ATOM 1653 N N . LYS A 1 219 ? -19.598 8.038 10.713 1.00 88.19 219 LYS A N 1
ATOM 1654 C CA . LYS A 1 219 ? -20.321 8.917 11.633 1.00 88.19 219 LYS A CA 1
ATOM 1655 C C . LYS A 1 219 ? -19.621 8.893 12.984 1.00 88.19 219 LYS A C 1
ATOM 1657 O O . LYS A 1 219 ? -19.673 7.881 13.679 1.00 88.19 219 LYS A O 1
ATOM 1662 N N . VAL A 1 220 ? -18.977 9.999 13.337 1.00 83.12 220 VAL A N 1
ATOM 1663 C CA . VAL A 1 220 ? -18.461 10.208 14.691 1.00 83.12 220 VAL A CA 1
ATOM 1664 C C . VAL A 1 220 ? -19.645 10.626 15.557 1.00 83.12 220 VAL A C 1
ATOM 1666 O O . VAL A 1 220 ? -20.365 11.560 15.215 1.00 83.12 220 VAL A O 1
ATOM 1669 N N . SER A 1 221 ? -19.904 9.893 16.635 1.00 67.69 221 SER A N 1
ATOM 1670 C CA . SER A 1 221 ? -20.890 10.303 17.632 1.00 67.69 221 SER A CA 1
ATOM 1671 C C . SER A 1 221 ? -20.375 11.549 18.349 1.00 67.69 221 SER A C 1
ATOM 1673 O O . SER A 1 221 ? -19.317 11.494 18.975 1.00 67.69 221 SER A O 1
ATOM 1675 N N . GLU A 1 222 ? -21.104 12.661 18.233 1.00 58.03 222 GLU A N 1
ATOM 1676 C CA . GLU A 1 222 ? -20.857 13.859 19.039 1.00 58.03 222 GLU A CA 1
ATOM 1677 C C . GLU A 1 222 ? -20.974 13.471 20.518 1.00 58.03 222 GLU A C 1
ATOM 1679 O O . GLU A 1 222 ? -21.940 12.813 20.917 1.00 58.03 222 GLU A O 1
ATOM 1684 N N . THR A 1 223 ? -19.936 13.788 21.291 1.00 49.50 223 THR A N 1
ATOM 1685 C CA . THR A 1 223 ? -19.903 13.586 22.746 1.00 49.50 223 THR A CA 1
ATOM 1686 C C . THR A 1 223 ? -20.186 14.908 23.432 1.00 49.50 223 THR A C 1
ATOM 1688 O O . THR A 1 223 ? -19.687 15.933 22.916 1.00 49.50 223 THR A O 1
#

Foldseek 3Di:
DQDQDPQQVQLLVCVVVVHHSDGDDDFDADPVRHGDDPVRVVVVCVVVVHDDDDSVVSVLLCLLPPDQKDWDDWDWDADPFLGIWIKIWIAGPPPRFIKIKTWFDQQQPADAFEEEEAEDDCVQDPVVPPPDVHCLQRLSSNVCSVVRGHMYIYGYDPPRDPDPDPDDPVRVLSSLSVVLVVCLVSNHQEYAYADPPPDDPRPNSVSSNHYDPHYDYRDRDDD

pLDDT: mean 87.77, std 11.53, range [49.5, 98.5]

Sequence (223 aa):
MVRAGHTEAAVDISRLAGLNPSGVICEIMNDDGTMARLPDLVDFAKTHKLKIGTISDLIAYRRQYDKLVTQTGARKITSVHGGEWDLQGYTELAGGAEHVVITQGDVTDGKPVLVRMHSANPFDDLLAEQGGKHGELHASMDIIGKQGRGVVVIFRDLGMHLTQKPKSSPEKIRQYGVGAQILRSLGVRDMILLTNSGMPSVVGLDAYNLNIVDTHPIKVSET